Protein AF-A0A2I0TPL5-F1 (afdb_monomer_lite)

Secondary structure (DSSP, 8-state):
-HHHHHHTTS-S-EEE-HHHHHHHHHTT-EEEEEEEE-------SSEEEE-TTS-EE-GGGGGTS-SEEE---EEEEEGGGHHHHHHHHHHHHHHHSTT-TTTTT--TT--GGGT-SSSSS-TT--EEEEPPTT--HHHHH-HHHHHHHHHHT-TT-----TTTTTTTTTTS--SSS-PPPPEEEEEEEETTSTT--GGG-TT-EEEES-TT-IIIIIHHHHHHSPPPSSTT----HHHHHHHH-SEEE-TT--GGGGTT---S--STT---TTTT-SSTTSTT-HHHHHHHHHH--TTS--S-SEEEEESTTHHHHHHHHHHHHHTTTT--

InterPro domains:
  IPR001156 Transferrin-like domain [PF00405] (40-152)
  IPR001156 Transferrin-like domain [PF00405] (183-321)
  IPR001156 Transferrin-like domain [PR00422] (11-25)
  IPR001156 Transferrin-like domain [PR00422] (201-224)
  IPR001156 Transferrin-like domain [PR00422] (237-253)
  IPR001156 Transferrin-like domain [PR00422] (284-305)
  IPR001156 Transferrin-like domain [PS51408] (1-332)
  IPR001156 Transferrin-like domain [SM00094] (1-162)

pLDDT: mean 75.01, std 17.53, range [30.25, 97.5]

Sequence (332 aa):
MRRQSVRVNKADAASLDAGDVYSAVKLYGLTVVAKEIYEQEAEQQEYELLCPDGTTAELTEYSTCNLGKGPGRGIITRHNFQKITNKFLTMIQRLFGQKGKERARFELFTSAPFGGKNLLFQDATQHLQLLEEQLEIAYVLGLDYVALLKGLGHEGGDCALAAKSMEETGKRIHLKHKVLPPVYAVALAKKNAKQINIRNLRGRRSCHSHLYSPGGWLLPSRYTVGAPENDTDNCDVGSVFQSYFWKGCMPGADGNLCKVCIGDSEVEGARASSRCAASHNERYYGNMGALRCLVGNPSGRSFGDVAFLEHSNLLQNIQSEMRSLFSFENVH

Foldseek 3Di:
DQLVCQLVVVDFKAWDFLLVVVCSCPVRVKAFWWFFDFDDDDDDDWKWFFAPVFDTHHLVCLVVRFLDWWAGITMIGHLVCNVVVNVVLVVCCCQCDPVHPPVVVHHPLDCVVVPDAQPRHHNRGRGIDTADPPDDVCLNTPVQLVQLVVLLPDPDDANPDPPVPPPPVVVPDPDDGDRDDTWGKTKMATPPPDSDHLQPQFQFEEQAQAPSHCQRFRSSLVSQDDRDPDDDDRSPSLVSCQRRYNAYQHQPGDDRNQVLWDFQDPDPPPPRVRRSHQDVSTCLHGQLSSVCQQCDALVRDHNGRMGGHISRCVRVSVVVSVCVSVVVVPPD

Structure (mmCIF, N/CA/C/O backbone):
data_AF-A0A2I0TPL5-F1
#
_entry.id   AF-A0A2I0TPL5-F1
#
loop_
_atom_site.group_PDB
_atom_site.id
_atom_site.type_symbol
_atom_site.label_atom_id
_atom_site.label_alt_id
_atom_site.label_comp_id
_atom_site.label_asym_id
_atom_site.label_entity_id
_atom_site.label_seq_id
_atom_site.pdbx_PDB_ins_code
_atom_site.Cartn_x
_atom_site.Cartn_y
_atom_site.Cartn_z
_atom_site.occupancy
_atom_site.B_iso_or_equiv
_atom_site.auth_seq_id
_atom_site.auth_comp_id
_atom_site.auth_asym_id
_atom_site.auth_atom_id
_atom_site.pdbx_PDB_model_num
ATOM 1 N N . MET A 1 1 ? -2.258 5.259 -13.619 1.00 56.75 1 MET A N 1
ATOM 2 C CA . MET A 1 1 ? -1.381 5.936 -14.611 1.00 56.75 1 MET A CA 1
ATOM 3 C C . MET A 1 1 ? -0.233 5.060 -15.124 1.00 56.75 1 MET A C 1
ATOM 5 O O . MET A 1 1 ? -0.152 4.874 -16.329 1.00 56.75 1 MET A O 1
ATOM 9 N N . ARG A 1 2 ? 0.615 4.469 -14.265 1.00 50.09 2 ARG A N 1
ATOM 10 C CA . ARG A 1 2 ? 1.822 3.721 -14.693 1.00 50.09 2 ARG A CA 1
ATOM 11 C C . ARG A 1 2 ? 1.547 2.518 -15.619 1.00 50.09 2 ARG A C 1
ATOM 13 O O . ARG A 1 2 ? 2.184 2.405 -16.659 1.00 50.09 2 ARG A O 1
ATOM 20 N N . ARG A 1 3 ? 0.536 1.687 -15.318 1.00 60.84 3 ARG A N 1
ATOM 21 C CA . ARG A 1 3 ? 0.104 0.572 -16.196 1.00 60.84 3 ARG A CA 1
ATOM 22 C C . ARG A 1 3 ? -0.357 1.027 -17.590 1.00 60.84 3 ARG A C 1
ATOM 24 O O . ARG A 1 3 ? -0.026 0.395 -18.588 1.00 60.84 3 ARG A O 1
ATOM 31 N N . GLN A 1 4 ? -1.068 2.158 -17.665 1.00 66.38 4 GLN A N 1
ATOM 32 C CA . GLN A 1 4 ? -1.542 2.730 -18.929 1.00 66.38 4 GLN A CA 1
ATOM 33 C C . GLN A 1 4 ? -0.356 3.182 -19.781 1.00 66.38 4 GLN A C 1
ATOM 35 O O . GLN A 1 4 ? -0.335 2.896 -20.971 1.00 66.38 4 GLN A O 1
ATOM 40 N N . SER A 1 5 ? 0.651 3.816 -19.167 1.00 67.94 5 SER A N 1
ATOM 41 C CA . SER A 1 5 ? 1.871 4.241 -19.860 1.00 67.94 5 SER A CA 1
ATOM 42 C C . SER A 1 5 ? 2.603 3.073 -20.519 1.00 67.94 5 SER A C 1
ATOM 44 O O . SER A 1 5 ? 3.065 3.223 -21.646 1.00 67.94 5 SER A O 1
ATOM 46 N N . VAL A 1 6 ? 2.642 1.898 -19.878 1.00 70.56 6 VAL A N 1
ATOM 47 C CA . VAL A 1 6 ? 3.219 0.685 -20.486 1.00 70.56 6 VAL A CA 1
ATOM 48 C C . VAL A 1 6 ? 2.358 0.166 -21.645 1.00 70.56 6 VAL A C 1
ATOM 50 O O . VAL A 1 6 ? 2.888 -0.214 -22.690 1.00 70.56 6 VAL A O 1
ATOM 53 N N . ARG A 1 7 ? 1.025 0.200 -21.508 1.00 73.00 7 ARG A N 1
ATOM 54 C CA . ARG A 1 7 ? 0.091 -0.215 -22.573 1.00 73.00 7 ARG A CA 1
ATOM 55 C C . ARG A 1 7 ? 0.196 0.673 -23.819 1.00 73.00 7 ARG A C 1
ATOM 57 O O . ARG A 1 7 ? 0.139 0.165 -24.930 1.00 73.00 7 ARG A O 1
ATOM 64 N N . VAL A 1 8 ? 0.339 1.989 -23.639 1.00 80.94 8 VAL A N 1
ATOM 65 C CA . VAL A 1 8 ? 0.367 2.975 -24.737 1.00 80.94 8 VAL A CA 1
ATOM 66 C C . VAL A 1 8 ? 1.780 3.320 -25.223 1.00 80.94 8 VAL A C 1
ATOM 68 O O . VAL A 1 8 ? 1.978 4.377 -25.813 1.00 80.94 8 VAL A O 1
ATOM 71 N N . ASN A 1 9 ? 2.770 2.460 -24.957 1.00 75.69 9 ASN A N 1
ATOM 72 C CA . ASN A 1 9 ? 4.172 2.632 -25.372 1.00 75.69 9 ASN A CA 1
ATOM 73 C C . ASN A 1 9 ? 4.832 3.946 -24.903 1.00 75.69 9 ASN A C 1
ATOM 75 O O . ASN A 1 9 ? 5.774 4.427 -25.522 1.00 75.69 9 ASN A O 1
ATOM 79 N N . LYS A 1 10 ? 4.360 4.522 -23.793 1.00 77.50 10 LYS A N 1
ATOM 80 C CA . LYS A 1 10 ? 5.016 5.652 -23.111 1.00 77.50 10 LYS A CA 1
ATOM 81 C C . LYS A 1 10 ? 6.028 5.199 -22.051 1.00 77.50 10 LYS A C 1
ATOM 83 O O . LYS A 1 10 ? 6.734 6.030 -21.494 1.00 77.50 10 LYS A O 1
ATOM 88 N N . ALA A 1 11 ? 6.057 3.905 -21.736 1.00 77.75 11 ALA A N 1
ATOM 89 C CA . ALA A 1 11 ? 7.034 3.259 -20.867 1.00 77.75 11 ALA A CA 1
ATOM 90 C C . ALA A 1 11 ? 7.215 1.788 -21.287 1.00 77.75 11 ALA A C 1
ATOM 92 O O . ALA A 1 11 ? 6.283 1.170 -21.805 1.00 77.75 11 ALA A O 1
ATOM 93 N N . ASP A 1 12 ? 8.388 1.210 -21.027 1.00 73.81 12 ASP A N 1
ATOM 94 C CA . ASP A 1 12 ? 8.679 -0.201 -21.340 1.00 73.81 12 ASP A CA 1
ATOM 95 C C . ASP A 1 12 ? 8.502 -1.139 -20.142 1.00 73.81 12 ASP A C 1
ATOM 97 O O . ASP A 1 12 ? 8.247 -2.336 -20.305 1.00 73.81 12 ASP A O 1
ATOM 101 N N . ALA A 1 13 ? 8.590 -0.594 -18.928 1.00 78.19 13 ALA A N 1
ATOM 102 C CA . ALA A 1 13 ? 8.304 -1.293 -17.686 1.00 78.19 13 ALA A CA 1
ATOM 103 C C . ALA A 1 13 ? 7.819 -0.315 -16.611 1.00 78.19 13 ALA A C 1
ATOM 105 O O . ALA A 1 13 ? 8.084 0.887 -16.671 1.00 78.19 13 ALA A O 1
ATOM 106 N N . ALA A 1 14 ? 7.121 -0.841 -15.610 1.00 82.38 14 ALA A N 1
ATOM 107 C CA . ALA A 1 14 ? 6.766 -0.102 -14.406 1.00 82.38 14 ALA A CA 1
ATOM 108 C C . ALA A 1 14 ? 6.791 -1.034 -13.190 1.00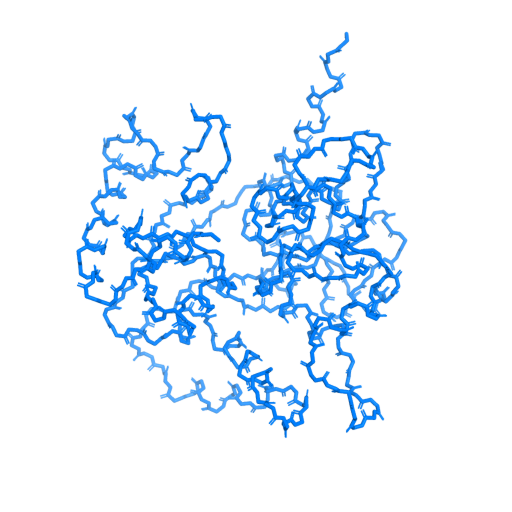 82.38 14 ALA A C 1
ATOM 110 O O . ALA A 1 14 ? 6.323 -2.171 -13.284 1.00 82.38 14 ALA A O 1
ATOM 111 N N . SER A 1 15 ? 7.301 -0.546 -12.054 1.00 71.75 15 SER A N 1
ATOM 112 C CA . SER A 1 15 ? 7.030 -1.156 -10.745 1.00 71.75 15 SER A CA 1
ATOM 113 C C . SER A 1 15 ? 5.613 -0.786 -10.327 1.00 71.75 15 SER A C 1
ATOM 115 O O . SER 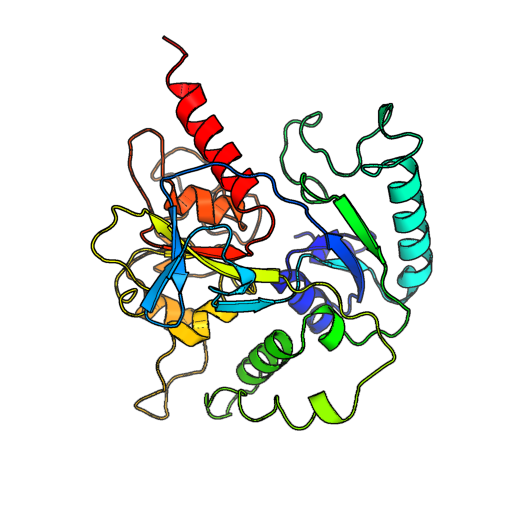A 1 15 ? 5.229 0.394 -10.362 1.00 71.75 15 SER A O 1
ATOM 117 N N . LEU A 1 16 ? 4.843 -1.802 -9.957 1.00 73.25 16 LEU A N 1
ATOM 118 C CA . LEU A 1 16 ? 3.468 -1.674 -9.508 1.00 73.25 16 LEU A CA 1
ATOM 119 C C . LEU A 1 16 ? 3.283 -2.371 -8.160 1.00 73.25 16 LEU A C 1
ATOM 121 O O . LEU A 1 16 ? 3.914 -3.390 -7.866 1.00 73.25 16 LEU A O 1
ATOM 125 N N . ASP A 1 17 ? 2.362 -1.828 -7.370 1.00 65.12 17 ASP A N 1
ATOM 126 C CA . ASP A 1 17 ? 1.824 -2.518 -6.204 1.00 65.12 17 ASP A CA 1
ATOM 127 C C . ASP A 1 17 ? 1.049 -3.768 -6.636 1.00 65.12 17 ASP A C 1
ATOM 129 O O . ASP A 1 17 ? 0.540 -3.849 -7.754 1.00 65.12 17 ASP A O 1
ATOM 133 N N . ALA A 1 18 ? 0.950 -4.763 -5.761 1.00 61.22 18 ALA A N 1
ATOM 134 C CA . ALA A 1 18 ? 0.423 -6.078 -6.116 1.00 61.22 18 ALA A CA 1
ATOM 135 C C . ALA A 1 18 ? -1.010 -6.072 -6.699 1.00 61.22 18 ALA A C 1
ATOM 137 O O . ALA A 1 18 ? -1.300 -6.837 -7.623 1.00 61.22 18 ALA A O 1
ATOM 138 N N . GLY A 1 19 ? -1.884 -5.169 -6.240 1.00 63.44 19 GLY A N 1
ATOM 139 C CA . GLY A 1 19 ? -3.225 -4.986 -6.816 1.00 63.44 19 GLY A CA 1
ATOM 140 C C . GLY A 1 19 ? -3.206 -4.437 -8.245 1.00 63.44 19 GLY A C 1
ATOM 141 O O . GLY A 1 19 ? -3.940 -4.888 -9.133 1.00 63.44 19 GLY A O 1
ATOM 142 N N . ASP A 1 20 ? -2.295 -3.500 -8.498 1.00 70.88 20 ASP A N 1
ATOM 143 C CA . ASP A 1 20 ? -2.064 -2.926 -9.818 1.00 70.88 20 ASP A CA 1
ATOM 144 C C . ASP A 1 20 ? -1.396 -3.928 -10.767 1.00 70.88 20 ASP A C 1
ATOM 146 O O . ASP A 1 20 ? -1.680 -3.900 -11.967 1.00 70.88 20 ASP A O 1
ATOM 150 N N . VAL A 1 21 ? -0.563 -4.835 -10.243 1.00 68.69 21 VAL A N 1
ATOM 151 C CA . VAL A 1 21 ? 0.025 -5.954 -10.995 1.00 68.69 21 VAL A CA 1
ATOM 152 C C . VAL A 1 21 ? -1.069 -6.890 -11.513 1.00 68.69 21 VAL A C 1
ATOM 154 O O . VAL A 1 21 ? -1.068 -7.211 -12.703 1.00 68.69 21 VAL A O 1
ATOM 157 N N . TYR A 1 22 ? -2.029 -7.291 -10.667 1.00 65.38 22 TYR A N 1
ATOM 158 C CA . TYR A 1 22 ? -3.143 -8.148 -11.095 1.00 65.38 22 TYR A CA 1
ATOM 159 C C . TYR A 1 22 ? -3.954 -7.493 -12.216 1.00 65.38 22 TYR A C 1
ATOM 161 O O . TYR A 1 22 ? -4.130 -8.084 -13.285 1.00 65.38 22 TYR A O 1
ATOM 169 N N . SER A 1 23 ? -4.381 -6.245 -12.000 1.00 68.19 23 SER A N 1
ATOM 170 C CA . SER A 1 23 ? -5.153 -5.481 -12.983 1.00 68.19 23 SER A CA 1
ATOM 171 C C . SER A 1 23 ? -4.388 -5.335 -14.297 1.00 68.19 23 SER A C 1
ATOM 173 O O . SER A 1 23 ? -4.939 -5.550 -15.372 1.00 68.19 23 SER A O 1
ATOM 175 N N . ALA A 1 24 ? -3.097 -5.015 -14.229 1.00 68.06 24 ALA A N 1
ATOM 176 C CA . ALA A 1 24 ? -2.253 -4.851 -15.402 1.00 68.06 24 ALA A CA 1
ATOM 177 C C . ALA A 1 24 ? -2.048 -6.151 -16.197 1.00 68.06 24 ALA A C 1
ATOM 179 O O . ALA A 1 24 ? -1.978 -6.116 -17.424 1.00 68.06 24 ALA A O 1
ATOM 180 N N . VAL A 1 25 ? -1.988 -7.306 -15.538 1.00 71.69 25 VAL A N 1
ATOM 181 C CA . VAL A 1 25 ? -1.866 -8.577 -16.258 1.00 71.69 25 VAL A CA 1
ATOM 182 C C . VAL A 1 25 ? -3.209 -8.998 -16.843 1.00 71.69 25 VAL A C 1
ATOM 184 O O . VAL A 1 25 ? -3.295 -9.307 -18.029 1.00 71.69 25 VAL A O 1
ATOM 187 N N . LYS A 1 26 ? -4.277 -8.975 -16.040 1.00 72.81 26 LYS A N 1
ATOM 188 C CA . LYS A 1 26 ? -5.585 -9.500 -16.449 1.00 72.81 26 LYS A CA 1
ATOM 189 C C . LYS A 1 26 ? -6.342 -8.602 -17.415 1.00 72.81 26 LYS A C 1
ATOM 191 O O . LYS A 1 26 ? -6.944 -9.111 -18.350 1.00 72.81 26 LYS A O 1
ATOM 196 N N . LEU A 1 27 ? -6.288 -7.287 -17.223 1.00 71.88 27 LEU A N 1
ATOM 197 C CA . LEU A 1 27 ? -7.069 -6.332 -18.017 1.00 71.88 27 LEU A CA 1
ATOM 198 C C . LEU A 1 27 ? -6.241 -5.662 -19.124 1.00 71.88 27 LEU A C 1
ATOM 200 O O . LEU A 1 27 ? -6.796 -5.096 -20.068 1.00 71.88 27 LEU A O 1
ATOM 204 N N . TYR A 1 28 ? -4.909 -5.695 -19.010 1.00 71.12 28 TYR A N 1
ATOM 205 C CA . TYR A 1 28 ? -4.002 -5.005 -19.934 1.00 71.12 28 TYR A CA 1
ATOM 206 C C . TYR A 1 28 ? -3.002 -5.933 -20.639 1.00 71.12 28 TYR A C 1
ATOM 208 O O . TYR A 1 28 ? -2.239 -5.445 -21.472 1.00 71.12 28 TYR A O 1
ATOM 216 N N . GLY A 1 29 ? -3.011 -7.241 -20.352 1.00 74.31 29 GLY A N 1
ATOM 217 C CA . GLY A 1 29 ? -2.163 -8.229 -21.032 1.00 74.31 29 GLY A CA 1
ATOM 218 C C . GLY A 1 29 ? -0.661 -8.041 -20.790 1.00 74.31 29 GLY A C 1
ATOM 219 O O . GLY A 1 29 ? 0.151 -8.436 -21.624 1.00 74.31 29 GLY A O 1
ATOM 220 N N . LEU A 1 30 ? -0.285 -7.389 -19.686 1.00 81.69 30 LEU A N 1
ATOM 221 C CA . LEU A 1 30 ? 1.111 -7.178 -19.299 1.00 81.69 30 LEU A CA 1
ATOM 222 C C . LEU A 1 30 ? 1.647 -8.390 -18.501 1.00 81.69 30 LEU A C 1
ATOM 224 O O . LEU A 1 30 ? 0.885 -9.215 -18.011 1.00 81.69 30 LEU A O 1
ATOM 228 N N . THR A 1 31 ? 2.963 -8.519 -18.365 1.00 81.75 31 THR A N 1
ATOM 229 C CA . THR A 1 31 ? 3.688 -9.682 -17.818 1.00 81.75 31 THR A CA 1
ATOM 230 C C . THR A 1 31 ? 4.609 -9.253 -16.684 1.00 81.75 31 THR A C 1
ATOM 232 O O . THR A 1 31 ? 5.408 -8.346 -16.874 1.00 81.75 31 THR A O 1
ATOM 235 N N . VAL A 1 32 ? 4.561 -9.916 -15.525 1.00 76.75 32 VAL A N 1
ATOM 236 C CA . VAL A 1 32 ? 5.479 -9.643 -14.401 1.00 76.75 32 VAL A CA 1
ATOM 237 C C . VAL A 1 32 ? 6.866 -10.233 -14.669 1.00 76.75 32 VAL A C 1
ATOM 239 O O . VAL A 1 32 ? 6.973 -11.382 -15.079 1.00 76.75 32 VAL A O 1
ATOM 242 N N . VAL A 1 33 ? 7.928 -9.465 -14.432 1.00 84.06 33 VAL A N 1
ATOM 243 C CA . VAL A 1 33 ? 9.328 -9.807 -14.735 1.00 84.06 33 VAL A CA 1
ATOM 244 C C . VAL A 1 33 ? 10.261 -9.787 -13.529 1.00 84.06 33 VAL A C 1
ATOM 246 O O . VAL A 1 33 ? 11.282 -10.473 -13.547 1.00 84.06 33 VAL A O 1
ATOM 249 N N . ALA A 1 34 ? 9.928 -9.051 -12.465 1.00 69.75 34 ALA A N 1
ATOM 250 C CA . ALA A 1 34 ? 10.708 -9.087 -11.227 1.00 69.75 34 ALA A CA 1
ATOM 251 C C . ALA A 1 34 ? 9.874 -8.740 -9.990 1.00 69.75 34 ALA A C 1
ATOM 253 O O . ALA A 1 34 ? 8.790 -8.180 -10.125 1.00 69.75 34 ALA A O 1
ATOM 254 N N . LYS A 1 35 ? 10.409 -9.023 -8.799 1.00 65.50 35 LYS A N 1
ATOM 255 C CA . LYS A 1 35 ? 9.843 -8.634 -7.496 1.00 65.50 35 LYS A CA 1
ATOM 256 C C . LYS A 1 35 ? 10.877 -7.885 -6.643 1.00 65.50 35 LYS A C 1
ATOM 258 O O . LYS A 1 35 ? 12.053 -8.242 -6.687 1.00 65.50 35 LYS A O 1
ATOM 263 N N . GLU A 1 36 ? 10.446 -6.884 -5.875 1.00 59.78 36 GLU A N 1
ATOM 264 C CA . GLU A 1 36 ? 11.280 -6.147 -4.899 1.00 59.78 36 GLU A CA 1
ATOM 265 C C . GLU A 1 36 ? 11.402 -6.920 -3.552 1.00 59.78 36 GLU A C 1
ATOM 267 O O . GLU A 1 36 ? 10.409 -7.487 -3.088 1.00 59.78 36 GLU A O 1
ATOM 272 N N . ILE A 1 37 ? 12.598 -6.963 -2.928 1.00 52.59 37 ILE A N 1
ATOM 273 C CA . ILE A 1 37 ? 12.908 -7.653 -1.641 1.00 52.59 37 ILE A CA 1
ATOM 274 C C . ILE A 1 37 ? 13.506 -6.674 -0.602 1.00 52.59 37 ILE A C 1
ATOM 276 O O . ILE A 1 37 ? 14.279 -5.808 -1.001 1.00 52.59 37 ILE A O 1
ATOM 280 N N . TYR A 1 38 ? 13.217 -6.828 0.706 1.00 53.06 38 TYR A N 1
ATOM 281 C CA . TYR A 1 38 ? 13.546 -5.867 1.790 1.00 53.06 38 TYR A CA 1
ATOM 282 C C . TYR A 1 38 ? 14.158 -6.530 3.062 1.00 53.06 38 TYR A C 1
ATOM 284 O O . TYR A 1 38 ? 13.784 -7.659 3.370 1.00 53.06 38 TYR A O 1
ATOM 292 N N . GLU A 1 39 ? 15.031 -5.835 3.823 1.00 42.31 39 GLU A N 1
ATOM 293 C CA . GLU A 1 39 ? 15.596 -6.232 5.149 1.00 42.31 39 GLU A CA 1
ATOM 294 C C . GLU A 1 39 ? 15.285 -5.160 6.227 1.00 42.31 39 GLU A C 1
ATOM 296 O O . GLU A 1 39 ? 15.167 -3.980 5.890 1.00 42.31 39 GLU A O 1
ATOM 301 N N . GLN A 1 40 ? 15.112 -5.548 7.504 1.00 48.28 40 GLN A N 1
ATOM 302 C CA . GLN A 1 40 ? 14.610 -4.680 8.592 1.00 48.28 40 GLN A CA 1
ATOM 303 C C . GLN A 1 40 ? 15.583 -4.558 9.789 1.00 48.28 40 GLN A C 1
ATOM 305 O O . GLN A 1 40 ? 16.145 -5.559 10.221 1.00 48.28 40 GLN A O 1
ATOM 310 N N . GLU A 1 41 ? 15.690 -3.354 10.372 1.00 36.88 41 GLU A N 1
ATOM 311 C CA . GLU A 1 41 ? 16.325 -3.061 11.675 1.00 36.88 41 GLU A CA 1
ATOM 312 C C . GLU A 1 41 ? 15.293 -2.449 12.644 1.00 36.88 41 GLU A C 1
ATOM 314 O O . GLU A 1 41 ? 14.310 -1.838 12.211 1.00 36.88 41 GLU A O 1
ATOM 319 N N . ALA A 1 42 ? 15.488 -2.662 13.951 1.00 34.69 42 ALA A N 1
ATOM 320 C CA . ALA A 1 42 ? 14.464 -2.500 14.982 1.00 34.69 42 ALA A CA 1
ATOM 321 C C . ALA A 1 42 ? 14.577 -1.196 15.788 1.00 34.69 42 ALA A C 1
ATOM 323 O O . ALA A 1 42 ? 15.583 -0.973 16.452 1.00 34.69 42 ALA A O 1
ATOM 324 N N . GLU A 1 43 ? 13.485 -0.420 15.820 1.00 41.22 43 GLU A N 1
ATOM 325 C CA . GLU A 1 43 ? 13.038 0.336 17.001 1.00 41.22 43 GLU A CA 1
ATOM 326 C C . GLU A 1 43 ? 11.586 0.848 16.824 1.00 41.22 43 GLU A C 1
ATOM 328 O O . GLU A 1 43 ? 11.285 1.436 15.786 1.00 41.22 43 GLU A O 1
ATOM 333 N N . GLN A 1 44 ? 10.696 0.627 17.815 1.00 47.84 44 GLN A N 1
ATOM 334 C CA . GLN A 1 44 ? 9.823 1.634 18.486 1.00 47.84 44 GLN A CA 1
ATOM 335 C C . GLN A 1 44 ? 8.558 1.073 19.186 1.00 47.84 44 GLN A C 1
ATOM 337 O O . GLN A 1 44 ? 7.961 0.083 18.775 1.00 47.84 44 GLN A O 1
ATOM 342 N N . GLN A 1 45 ? 8.144 1.774 20.257 1.00 57.34 45 GLN A N 1
ATOM 343 C CA . GLN A 1 45 ? 7.234 1.349 21.338 1.00 57.34 45 GLN A CA 1
ATOM 344 C C . GLN A 1 45 ? 5.782 1.908 21.306 1.00 57.34 45 GLN A C 1
ATOM 346 O O . GLN A 1 45 ? 5.125 1.865 22.341 1.00 57.34 45 GLN A O 1
ATOM 351 N N . GLU A 1 46 ? 5.215 2.383 20.187 1.00 75.75 46 GLU A N 1
ATOM 352 C CA . GLU A 1 46 ? 3.847 2.983 20.201 1.00 75.75 46 GLU A CA 1
ATOM 353 C C . GLU A 1 46 ? 2.758 2.199 19.432 1.00 75.75 46 GLU A C 1
ATOM 355 O O . GLU A 1 46 ? 1.564 2.363 19.701 1.00 75.75 46 GLU A O 1
ATOM 360 N N . TYR A 1 47 ? 3.139 1.309 18.512 1.00 85.88 47 TYR A N 1
ATOM 361 C CA . TYR A 1 47 ? 2.206 0.565 17.653 1.00 85.88 47 TYR A CA 1
ATOM 362 C C . TYR A 1 47 ? 2.279 -0.942 17.901 1.00 85.88 47 TYR A C 1
ATOM 364 O O . TYR A 1 47 ? 3.296 -1.462 18.364 1.00 85.88 47 TYR A O 1
ATOM 372 N N . GLU A 1 48 ? 1.198 -1.640 17.574 1.00 91.12 48 GLU A N 1
ATOM 373 C CA . GLU A 1 48 ? 1.076 -3.093 17.683 1.00 91.12 48 GLU A CA 1
ATOM 374 C C . GLU A 1 48 ? 0.300 -3.677 16.499 1.00 91.12 48 GLU A C 1
ATOM 376 O O . GLU A 1 48 ? -0.474 -2.982 15.829 1.00 91.12 48 GLU A O 1
ATOM 381 N N . LEU A 1 49 ? 0.533 -4.962 16.236 1.00 93.50 49 LEU A N 1
ATOM 382 C CA . LEU A 1 49 ? -0.213 -5.742 15.259 1.00 93.50 49 LEU A CA 1
ATOM 383 C C . LEU A 1 49 ? -1.519 -6.234 15.882 1.00 93.50 49 LEU A C 1
ATOM 385 O O . LEU A 1 49 ? -1.519 -6.688 17.022 1.00 93.50 49 LEU A O 1
ATOM 389 N N . LEU A 1 50 ? -2.615 -6.199 15.124 1.00 94.62 50 LEU A N 1
ATOM 390 C CA . LEU A 1 50 ? -3.875 -6.841 15.497 1.00 94.62 50 LEU A CA 1
ATOM 391 C C . LEU A 1 50 ? -3.928 -8.245 14.890 1.00 94.62 50 LEU A C 1
ATOM 393 O O . LEU A 1 50 ? -3.963 -8.395 13.664 1.00 94.62 50 LEU A O 1
ATOM 397 N N . CYS A 1 51 ? -3.956 -9.267 15.740 1.00 94.44 51 CYS A N 1
ATOM 398 C CA . CYS A 1 51 ? -3.864 -10.658 15.316 1.00 94.44 51 CYS A CA 1
ATOM 399 C C . CYS A 1 51 ? -5.244 -11.266 15.016 1.00 94.44 51 CYS A C 1
ATOM 401 O O . CYS A 1 51 ? -6.237 -10.889 15.646 1.00 94.44 51 CYS A O 1
ATOM 403 N N . PRO A 1 52 ? -5.335 -12.239 14.085 1.00 91.56 52 PRO A N 1
ATOM 404 C CA . PRO A 1 52 ? -6.585 -12.929 13.732 1.00 91.56 52 PRO A CA 1
ATOM 405 C C . PRO A 1 52 ? -7.365 -13.538 14.909 1.00 91.56 52 PRO A C 1
ATOM 407 O O . PRO A 1 52 ? -8.594 -13.628 14.877 1.00 91.56 52 PRO A O 1
ATOM 410 N N . ASP A 1 53 ? -6.661 -13.969 15.952 1.00 91.25 53 ASP A N 1
ATOM 411 C CA . ASP A 1 53 ? -7.234 -14.566 17.160 1.00 91.25 53 ASP A CA 1
ATOM 412 C C . ASP A 1 53 ? -7.819 -13.529 18.140 1.00 91.25 53 ASP A C 1
ATOM 414 O O . ASP A 1 53 ? -8.426 -13.903 19.145 1.00 91.25 53 ASP A O 1
ATOM 418 N N . GLY A 1 54 ? -7.718 -12.237 17.817 1.00 90.69 54 GLY A N 1
ATOM 419 C CA . GLY A 1 54 ? -8.178 -11.131 18.650 1.00 90.69 54 GLY A CA 1
ATOM 420 C C . GLY A 1 54 ? -7.134 -10.616 19.641 1.00 90.69 54 GLY A C 1
ATOM 421 O O . GLY A 1 54 ? -7.440 -9.666 20.360 1.00 90.69 54 GLY A O 1
ATOM 422 N N . THR A 1 55 ? -5.934 -11.199 19.676 1.00 92.81 55 THR A N 1
ATOM 423 C CA . THR A 1 55 ? -4.806 -10.689 20.465 1.00 92.81 55 THR A CA 1
ATOM 424 C C . THR A 1 55 ? -4.065 -9.573 19.723 1.00 92.81 55 THR A C 1
ATOM 426 O O . THR A 1 55 ? -4.405 -9.225 18.584 1.00 92.81 55 THR A O 1
ATOM 429 N N . THR A 1 56 ? -3.060 -8.993 20.379 1.00 92.62 56 THR A N 1
ATOM 430 C CA . THR A 1 56 ? -2.105 -8.079 19.752 1.00 92.62 56 THR A CA 1
ATOM 431 C C . THR A 1 56 ? -0.685 -8.622 19.878 1.00 92.62 56 THR A C 1
ATOM 433 O O . THR A 1 56 ? -0.392 -9.417 20.772 1.00 92.62 56 THR A O 1
ATOM 436 N N . ALA A 1 57 ? 0.194 -8.225 18.959 1.00 92.06 57 ALA A N 1
ATOM 437 C CA . ALA A 1 57 ? 1.590 -8.654 18.944 1.00 92.06 57 ALA A CA 1
ATOM 438 C C . ALA A 1 57 ? 2.540 -7.506 18.586 1.00 92.06 57 ALA A C 1
ATOM 440 O O . ALA A 1 57 ? 2.139 -6.474 18.038 1.00 92.06 57 ALA A O 1
ATOM 441 N N . GLU A 1 58 ? 3.824 -7.694 18.881 1.00 89.06 58 GLU A N 1
ATOM 442 C CA . GLU A 1 58 ? 4.865 -6.763 18.457 1.00 89.06 58 GLU A CA 1
ATOM 443 C C . GLU A 1 58 ? 5.010 -6.733 16.934 1.00 89.06 58 GLU A C 1
ATOM 445 O O . GLU A 1 58 ? 4.701 -7.694 16.232 1.00 89.06 58 GLU A O 1
ATOM 450 N N . LEU A 1 59 ? 5.520 -5.621 16.404 1.00 86.00 59 LEU A N 1
ATOM 451 C CA . LEU A 1 59 ? 5.652 -5.428 14.959 1.00 86.00 59 LEU A CA 1
ATOM 452 C C . LEU A 1 59 ? 6.586 -6.444 14.295 1.00 86.00 59 LEU A C 1
ATOM 454 O O . LEU A 1 59 ? 6.419 -6.716 13.112 1.00 86.00 59 LEU A O 1
ATOM 458 N N . THR A 1 60 ? 7.547 -6.995 15.036 1.00 85.12 60 THR A N 1
ATOM 459 C CA . THR A 1 60 ? 8.485 -8.046 14.605 1.00 85.12 60 THR A CA 1
ATOM 460 C C . THR A 1 60 ? 7.807 -9.403 14.409 1.00 85.12 60 THR A C 1
ATOM 462 O O . THR A 1 60 ? 8.269 -10.208 13.603 1.00 85.12 60 THR A O 1
ATOM 465 N N . GLU A 1 61 ? 6.665 -9.632 15.060 1.00 90.12 61 GLU A N 1
ATOM 466 C CA . GLU A 1 61 ? 5.901 -10.884 15.017 1.00 90.12 61 GLU A CA 1
ATOM 467 C C . GLU A 1 61 ? 4.966 -10.973 13.798 1.00 90.12 61 GLU A C 1
ATOM 469 O O . GLU A 1 61 ? 4.077 -11.817 13.736 1.00 90.12 61 GLU A O 1
ATOM 474 N N . TYR A 1 62 ? 5.158 -10.143 12.767 1.00 89.06 62 TYR A N 1
ATOM 475 C CA . TYR A 1 62 ? 4.307 -10.133 11.567 1.00 89.06 62 TYR A CA 1
ATOM 476 C C . TYR A 1 62 ? 4.198 -11.504 10.881 1.00 89.06 62 TYR A C 1
ATOM 478 O O . TYR A 1 62 ? 3.216 -11.792 10.200 1.00 89.06 62 TYR A O 1
ATOM 486 N N . SER A 1 63 ? 5.207 -12.366 11.019 1.00 87.06 63 SER A N 1
ATOM 487 C CA . SER A 1 63 ? 5.209 -13.681 10.372 1.00 87.06 63 SER A CA 1
ATOM 488 C C . SER A 1 63 ? 4.203 -14.656 11.001 1.00 87.06 63 SER A C 1
ATOM 490 O O . SER A 1 63 ? 3.659 -15.508 10.293 1.00 87.06 63 SER A O 1
ATOM 492 N N . THR A 1 64 ? 3.904 -14.486 12.292 1.00 91.06 64 THR A N 1
ATOM 493 C CA . THR A 1 64 ? 2.956 -15.285 13.085 1.00 91.06 64 THR A CA 1
ATOM 494 C C . THR A 1 64 ? 1.621 -14.553 13.270 1.00 91.06 64 THR A C 1
ATOM 496 O O . THR A 1 64 ? 0.566 -15.180 13.208 1.00 91.06 64 THR A O 1
ATOM 499 N N . CYS A 1 65 ? 1.645 -13.222 13.385 1.00 93.25 65 CYS A N 1
ATOM 500 C CA . CYS A 1 65 ? 0.483 -12.344 13.501 1.00 93.25 65 CYS A CA 1
ATOM 501 C C . CYS A 1 65 ? 0.257 -11.540 12.204 1.00 93.25 65 CYS A C 1
ATOM 503 O O . CYS A 1 65 ? 0.759 -10.431 12.023 1.00 93.25 65 CYS A O 1
ATOM 505 N N . ASN A 1 66 ? -0.513 -12.107 11.269 1.00 92.62 66 ASN A N 1
ATOM 506 C CA . ASN A 1 66 ? -0.872 -11.470 9.995 1.00 92.62 66 ASN A CA 1
ATOM 507 C C . ASN A 1 66 ? -2.260 -11.888 9.503 1.00 92.62 66 ASN A C 1
ATOM 509 O O . ASN A 1 66 ? -2.809 -12.906 9.909 1.00 92.62 66 ASN A O 1
ATOM 513 N N . LEU A 1 67 ? -2.800 -11.107 8.571 1.00 89.81 67 LEU A N 1
ATOM 514 C CA . LEU A 1 67 ? -4.100 -11.316 7.925 1.00 89.81 67 LEU A CA 1
ATOM 515 C C . LEU A 1 67 ? -4.010 -12.195 6.666 1.00 89.81 67 LEU A C 1
ATOM 517 O O . LEU A 1 67 ? -4.991 -12.372 5.943 1.00 89.81 67 LEU A O 1
ATOM 521 N N . GLY A 1 68 ? -2.824 -12.724 6.369 1.00 84.62 68 GLY A N 1
ATOM 522 C CA . GLY A 1 68 ? -2.569 -13.573 5.217 1.00 84.62 68 GLY A CA 1
ATOM 523 C C . GLY A 1 68 ? -1.341 -13.160 4.419 1.00 84.62 68 GLY A C 1
ATOM 524 O O . GLY A 1 68 ? -0.715 -12.119 4.638 1.00 84.62 68 GLY A O 1
ATOM 525 N N . LYS A 1 69 ? -1.007 -14.019 3.457 1.00 80.81 69 LYS A N 1
ATOM 526 C CA . LYS A 1 69 ? 0.150 -13.880 2.577 1.00 80.81 69 LYS A CA 1
ATOM 527 C C . LYS A 1 69 ? -0.313 -13.379 1.216 1.00 80.81 69 LYS A C 1
ATOM 529 O O . LYS A 1 69 ? -1.149 -13.996 0.562 1.00 80.81 69 LYS A O 1
ATOM 534 N N . GLY A 1 70 ? 0.242 -12.254 0.799 1.00 69.62 70 GLY A N 1
ATOM 535 C CA . GLY A 1 70 ? 0.062 -11.682 -0.522 1.00 69.62 70 GLY A CA 1
ATOM 536 C C . GLY A 1 70 ? 1.375 -11.641 -1.297 1.00 69.62 70 GLY A C 1
ATOM 537 O O . GLY A 1 70 ? 2.461 -11.895 -0.758 1.00 69.62 70 GLY A O 1
ATOM 538 N N . PRO A 1 71 ? 1.305 -11.294 -2.582 1.00 68.69 71 PRO A N 1
ATOM 539 C CA . PRO A 1 71 ? 2.496 -10.968 -3.329 1.00 68.69 71 PRO A CA 1
ATOM 540 C C . PRO A 1 71 ? 2.970 -9.572 -2.956 1.00 68.69 71 PRO A C 1
ATOM 542 O O . PRO A 1 71 ? 2.179 -8.685 -2.666 1.00 68.69 71 PRO A O 1
ATOM 545 N N . GLY A 1 72 ? 4.284 -9.383 -2.978 1.00 68.25 72 GLY A N 1
ATOM 546 C CA . GLY A 1 72 ? 4.862 -8.044 -2.904 1.00 68.25 72 GLY A CA 1
ATOM 547 C C . GLY A 1 72 ? 4.816 -7.352 -4.263 1.00 68.25 72 GLY A C 1
ATOM 548 O O . GLY A 1 72 ? 4.262 -7.882 -5.229 1.00 68.25 72 GLY A O 1
ATOM 549 N N . ARG A 1 73 ? 5.465 -6.191 -4.349 1.00 74.75 73 ARG A N 1
ATOM 550 C CA . ARG A 1 73 ? 5.549 -5.390 -5.577 1.00 74.75 73 ARG A CA 1
ATOM 551 C C . ARG A 1 73 ? 6.210 -6.147 -6.716 1.00 74.75 73 ARG A C 1
ATOM 553 O O . ARG A 1 73 ? 7.259 -6.763 -6.531 1.00 74.75 73 ARG A O 1
ATOM 560 N N . GLY A 1 74 ? 5.600 -6.057 -7.893 1.00 80.06 74 GLY A N 1
ATOM 561 C CA . GLY A 1 74 ? 6.070 -6.694 -9.116 1.00 80.06 74 GLY A CA 1
ATOM 562 C C . GLY A 1 74 ? 6.406 -5.664 -10.192 1.00 80.06 74 GLY A C 1
ATOM 563 O O . GLY A 1 74 ? 5.686 -4.685 -10.383 1.00 80.06 74 GLY A O 1
ATOM 564 N N . ILE A 1 75 ? 7.484 -5.894 -10.933 1.00 85.88 75 ILE A N 1
ATOM 565 C CA . ILE A 1 75 ? 7.797 -5.176 -12.169 1.00 85.88 75 ILE A CA 1
ATOM 566 C C . ILE A 1 75 ? 7.067 -5.865 -13.304 1.00 85.88 75 ILE A C 1
ATOM 568 O O . ILE A 1 75 ? 7.163 -7.081 -13.404 1.00 85.88 75 ILE A O 1
ATOM 572 N N . ILE A 1 76 ? 6.402 -5.118 -14.183 1.00 84.00 76 ILE A N 1
ATOM 573 C CA . ILE A 1 76 ? 5.717 -5.679 -15.354 1.00 84.00 76 ILE A CA 1
ATOM 574 C C . ILE A 1 76 ? 6.228 -5.108 -16.690 1.00 84.00 76 ILE A C 1
ATOM 576 O O . ILE A 1 76 ? 6.687 -3.969 -16.737 1.00 84.00 76 ILE A O 1
ATOM 580 N N . THR A 1 77 ? 6.114 -5.867 -17.783 1.00 86.62 77 THR A N 1
ATOM 581 C CA . THR A 1 77 ? 6.415 -5.478 -19.176 1.00 86.62 77 THR A CA 1
ATOM 582 C C . THR A 1 77 ? 5.526 -6.241 -20.173 1.00 86.62 77 THR A C 1
ATOM 584 O O . THR A 1 77 ? 4.759 -7.103 -19.772 1.00 86.62 77 THR A O 1
ATOM 587 N N . ARG A 1 78 ? 5.580 -5.954 -21.477 1.00 85.00 78 ARG A N 1
ATOM 588 C CA . ARG A 1 78 ? 4.848 -6.728 -22.504 1.00 85.00 78 ARG A CA 1
ATOM 589 C C . ARG A 1 78 ? 5.543 -8.074 -22.763 1.00 85.00 78 ARG A C 1
ATOM 591 O O . ARG A 1 78 ? 6.769 -8.131 -22.746 1.00 85.00 78 ARG A O 1
ATOM 598 N N . HIS A 1 79 ? 4.797 -9.135 -23.086 1.00 83.94 79 HIS A N 1
ATOM 599 C CA . HIS A 1 79 ? 5.351 -10.489 -23.283 1.00 83.94 79 HIS A CA 1
ATOM 600 C C . HIS A 1 79 ? 6.561 -10.532 -24.240 1.00 83.94 79 HIS A C 1
ATOM 602 O O . HIS A 1 79 ? 7.593 -11.122 -23.929 1.00 83.94 79 HIS A O 1
ATOM 608 N N . ASN A 1 80 ? 6.492 -9.835 -25.379 1.00 85.44 80 ASN A N 1
ATOM 609 C CA . ASN A 1 80 ? 7.583 -9.779 -26.359 1.00 85.44 80 ASN A CA 1
ATOM 610 C C . ASN A 1 80 ? 8.845 -9.039 -25.867 1.00 85.44 80 ASN A C 1
ATOM 612 O O . ASN A 1 80 ? 9.907 -9.197 -26.465 1.00 85.44 80 ASN A O 1
ATOM 616 N N . PHE A 1 81 ? 8.754 -8.269 -24.779 1.00 89.25 81 PHE A N 1
ATOM 617 C CA . PHE A 1 81 ? 9.878 -7.565 -24.159 1.00 89.25 81 PHE A CA 1
ATOM 618 C C . PHE A 1 81 ? 10.480 -8.313 -22.960 1.00 89.25 81 PHE A C 1
ATOM 620 O O . PHE A 1 81 ? 11.537 -7.916 -22.478 1.00 89.25 81 PHE A O 1
ATOM 627 N N . GLN A 1 82 ? 9.894 -9.428 -22.507 1.00 87.56 82 GLN A N 1
ATOM 628 C CA . GLN A 1 82 ? 10.345 -10.145 -21.305 1.00 87.56 82 GLN A CA 1
ATOM 629 C C . GLN A 1 82 ? 11.862 -10.402 -21.288 1.00 87.56 82 GLN A C 1
ATOM 631 O O . GLN A 1 82 ? 12.542 -10.070 -20.316 1.00 87.56 82 GLN A O 1
ATOM 636 N N . LYS A 1 83 ? 12.420 -10.927 -22.388 1.00 89.00 83 LYS A N 1
ATOM 637 C CA . LYS A 1 83 ? 13.856 -11.242 -22.490 1.00 89.00 83 LYS A CA 1
ATOM 638 C C . LYS A 1 83 ? 14.745 -10.005 -22.384 1.00 89.00 83 LYS A C 1
ATOM 640 O O . LYS A 1 83 ? 15.771 -10.044 -21.705 1.00 89.00 83 LYS A O 1
ATOM 645 N N . ILE A 1 84 ? 14.380 -8.919 -23.066 1.00 93.00 84 ILE A N 1
ATOM 646 C CA . ILE A 1 84 ? 15.188 -7.695 -23.065 1.00 93.00 84 ILE A CA 1
ATOM 647 C C . ILE A 1 84 ? 15.066 -6.961 -21.727 1.00 93.00 84 ILE A C 1
ATOM 649 O O . ILE A 1 84 ? 16.080 -6.520 -21.191 1.00 93.00 84 ILE A O 1
ATOM 653 N N . THR A 1 85 ? 13.875 -6.939 -21.124 1.00 92.00 85 THR A N 1
ATOM 654 C CA . THR A 1 85 ? 13.651 -6.359 -19.798 1.00 92.00 85 THR A CA 1
ATOM 655 C C . THR A 1 85 ? 14.399 -7.133 -18.718 1.00 92.00 85 THR A C 1
ATOM 657 O O . THR A 1 85 ? 15.085 -6.512 -17.914 1.00 92.00 85 THR A O 1
ATOM 660 N N . ASN A 1 86 ? 14.377 -8.470 -18.731 1.00 90.75 86 ASN A N 1
ATOM 661 C CA . ASN A 1 86 ? 15.150 -9.276 -17.779 1.00 90.75 86 ASN A CA 1
ATOM 662 C C . ASN A 1 86 ? 16.656 -8.985 -17.878 1.00 90.75 86 ASN A C 1
ATOM 664 O O . ASN A 1 86 ? 17.317 -8.785 -16.856 1.00 90.75 86 ASN A O 1
ATOM 668 N N . LYS A 1 87 ? 17.204 -8.889 -19.098 1.00 93.69 87 LYS A N 1
ATOM 669 C CA . LYS A 1 87 ? 18.612 -8.511 -19.315 1.00 93.69 87 LYS A CA 1
ATOM 670 C C . LYS A 1 87 ? 18.914 -7.104 -18.800 1.00 93.69 87 LYS A C 1
ATOM 672 O O . LYS A 1 87 ? 19.920 -6.912 -18.119 1.00 93.69 87 LYS A O 1
ATOM 677 N N . PHE A 1 88 ? 18.042 -6.141 -19.089 1.00 95.50 88 PHE A N 1
ATOM 678 C CA . PHE A 1 88 ? 18.189 -4.761 -18.636 1.00 95.50 88 PHE A CA 1
ATOM 679 C C . PHE A 1 88 ? 18.155 -4.657 -17.107 1.00 95.50 88 PHE A C 1
ATOM 681 O O . PHE A 1 88 ? 19.085 -4.114 -16.517 1.00 95.50 88 PHE A O 1
ATOM 688 N N . LEU A 1 89 ? 17.152 -5.254 -16.456 1.00 95.31 89 LEU A N 1
ATOM 689 C CA . LEU A 1 89 ? 17.020 -5.274 -14.996 1.00 95.31 89 LEU A CA 1
ATOM 690 C C . LEU A 1 89 ? 18.224 -5.951 -14.323 1.00 95.31 89 LEU A C 1
ATOM 692 O O . LEU A 1 89 ? 18.734 -5.447 -13.325 1.00 95.31 89 LEU A O 1
ATOM 696 N N . THR A 1 90 ? 18.733 -7.045 -14.905 1.00 94.69 90 THR A N 1
ATOM 697 C CA . THR A 1 90 ? 19.978 -7.692 -14.447 1.00 94.69 90 THR A CA 1
ATOM 698 C C . THR A 1 90 ? 21.150 -6.715 -14.485 1.00 94.69 90 THR A C 1
ATOM 700 O O . THR A 1 90 ? 21.918 -6.612 -13.527 1.00 94.69 90 THR A O 1
ATOM 703 N N . MET A 1 91 ? 21.301 -6.008 -15.606 1.00 96.25 91 MET A N 1
ATOM 704 C CA . MET A 1 91 ? 22.408 -5.090 -15.840 1.00 96.25 91 MET A CA 1
ATOM 705 C C . MET A 1 91 ? 22.361 -3.903 -14.878 1.00 96.25 91 MET A C 1
ATOM 707 O O . MET A 1 91 ? 23.342 -3.668 -14.173 1.00 96.25 91 MET A O 1
ATOM 711 N N . ILE A 1 92 ? 21.231 -3.193 -14.797 1.00 96.19 92 ILE A N 1
ATOM 712 C CA . ILE A 1 92 ? 21.110 -2.007 -13.937 1.00 96.19 92 ILE A CA 1
ATOM 713 C C . ILE A 1 92 ? 21.260 -2.367 -12.464 1.00 96.19 92 ILE A C 1
ATOM 715 O O . ILE A 1 92 ? 21.882 -1.618 -11.729 1.00 96.19 92 ILE A O 1
ATOM 719 N N . GLN A 1 93 ? 20.774 -3.529 -12.025 1.00 95.50 93 GLN A N 1
ATOM 720 C CA . GLN A 1 93 ? 20.964 -3.971 -10.650 1.00 95.50 93 GLN A CA 1
ATOM 721 C C . GLN A 1 93 ? 22.435 -4.280 -10.354 1.00 95.50 93 GLN A C 1
ATOM 723 O O . GLN A 1 93 ? 22.953 -3.897 -9.307 1.00 95.50 93 GLN A O 1
ATOM 728 N N . ARG A 1 94 ? 23.131 -4.959 -11.273 1.00 96.06 94 ARG A N 1
ATOM 729 C CA . ARG A 1 94 ? 24.556 -5.284 -11.114 1.00 96.06 94 ARG A CA 1
ATOM 730 C C . ARG A 1 94 ? 25.442 -4.035 -11.108 1.00 96.06 94 ARG A C 1
ATOM 732 O O . ARG A 1 94 ? 26.502 -4.042 -10.484 1.00 96.06 94 ARG A O 1
ATOM 739 N N . LEU A 1 95 ? 25.035 -2.992 -11.826 1.00 97.50 95 LEU A N 1
ATOM 740 C CA . LEU A 1 95 ? 25.750 -1.720 -11.878 1.00 97.50 95 LEU A CA 1
ATOM 741 C C . LEU A 1 95 ? 25.373 -0.806 -10.710 1.00 97.50 95 LEU A C 1
ATOM 743 O O . LEU A 1 95 ? 26.259 -0.345 -10.008 1.00 97.50 95 LEU A O 1
ATOM 747 N N . PHE A 1 96 ? 24.087 -0.598 -10.459 1.00 97.00 96 PHE A N 1
ATOM 748 C CA . PHE A 1 96 ? 23.570 0.503 -9.640 1.00 97.00 96 PHE A CA 1
ATOM 749 C C . PHE A 1 96 ? 22.753 0.056 -8.417 1.00 97.00 96 PHE A C 1
ATOM 751 O O . PHE A 1 96 ? 22.290 0.896 -7.651 1.00 97.00 96 PHE A O 1
ATOM 758 N N . GLY A 1 97 ? 22.531 -1.248 -8.221 1.00 93.62 97 GLY A N 1
ATOM 759 C CA . GLY A 1 97 ? 21.830 -1.769 -7.040 1.00 93.62 97 GLY A CA 1
ATOM 760 C C . GLY A 1 97 ? 22.633 -1.595 -5.742 1.00 93.62 97 GLY A C 1
ATOM 761 O O . GLY A 1 97 ? 23.763 -1.111 -5.761 1.00 93.62 97 GLY A O 1
ATOM 762 N N . GLN A 1 98 ? 22.095 -2.065 -4.608 1.00 90.19 98 GLN A N 1
ATOM 763 C CA . GLN A 1 98 ? 22.744 -1.927 -3.286 1.00 90.19 98 GLN A CA 1
ATOM 764 C C . GLN A 1 98 ? 24.195 -2.436 -3.254 1.00 90.19 98 GLN A C 1
ATOM 766 O O . GLN A 1 98 ? 25.051 -1.851 -2.591 1.00 90.19 98 GLN A O 1
ATOM 771 N N . LYS A 1 99 ? 24.472 -3.520 -3.991 1.00 91.06 99 LYS A N 1
ATOM 772 C CA . LYS A 1 99 ? 25.798 -4.151 -4.137 1.00 91.06 99 LYS A CA 1
ATOM 773 C C . LYS A 1 99 ? 26.417 -3.896 -5.522 1.00 91.06 99 LYS A C 1
ATOM 775 O O . LYS A 1 99 ? 27.224 -4.690 -6.002 1.00 91.06 99 LYS A O 1
ATOM 780 N N . GLY A 1 100 ? 25.962 -2.848 -6.207 1.00 93.31 100 GLY A N 1
ATOM 781 C CA . GLY A 1 100 ? 26.337 -2.525 -7.577 1.00 93.31 100 GLY A CA 1
ATOM 782 C C . GLY A 1 100 ? 27.739 -1.926 -7.693 1.00 93.31 100 GLY A C 1
ATOM 783 O O . GLY A 1 100 ? 28.189 -1.195 -6.815 1.00 93.31 100 GLY A O 1
ATOM 784 N N . LYS A 1 101 ? 28.429 -2.219 -8.803 1.00 94.62 101 LYS A N 1
ATOM 785 C CA . LYS A 1 101 ? 29.805 -1.743 -9.062 1.00 94.62 101 LYS A CA 1
ATOM 786 C C . LYS A 1 101 ? 29.926 -0.224 -9.217 1.00 94.62 101 LYS A C 1
ATOM 788 O O . LYS A 1 101 ? 30.953 0.350 -8.888 1.00 94.62 101 LYS A O 1
ATOM 793 N N . GLU A 1 102 ? 28.880 0.406 -9.731 1.00 96.12 102 GLU A N 1
ATOM 794 C CA . GLU A 1 102 ? 28.794 1.825 -10.076 1.00 96.12 102 GLU A CA 1
ATOM 795 C C . GLU A 1 102 ? 27.798 2.559 -9.158 1.00 96.12 102 GLU A C 1
ATOM 797 O O . GLU A 1 102 ? 27.315 3.636 -9.506 1.00 96.12 102 GLU A O 1
ATOM 802 N N . ARG A 1 103 ? 27.478 1.996 -7.980 1.00 92.81 103 ARG A N 1
ATOM 803 C CA . ARG A 1 103 ? 26.505 2.562 -7.027 1.00 92.81 103 ARG A CA 1
ATOM 804 C C . ARG A 1 103 ? 26.811 4.019 -6.664 1.00 92.81 103 ARG A C 1
ATOM 806 O O . ARG A 1 103 ? 25.900 4.829 -6.575 1.00 92.81 103 ARG A O 1
ATOM 813 N N . ALA A 1 104 ? 28.090 4.370 -6.524 1.00 92.31 104 ALA A N 1
ATOM 814 C CA . ALA A 1 104 ? 28.516 5.738 -6.214 1.00 92.31 104 ALA A CA 1
ATOM 815 C C . ALA A 1 104 ? 28.120 6.770 -7.289 1.00 92.31 104 ALA A C 1
ATOM 817 O O . ALA A 1 104 ? 28.064 7.961 -7.003 1.00 92.31 104 ALA A O 1
ATOM 818 N N . ARG A 1 105 ? 27.860 6.332 -8.527 1.00 93.62 105 ARG A N 1
ATOM 819 C CA . ARG A 1 105 ? 27.422 7.209 -9.624 1.00 93.62 105 ARG A CA 1
ATOM 820 C C . ARG A 1 105 ? 25.909 7.327 -9.699 1.00 93.62 105 ARG A C 1
ATOM 822 O O . ARG A 1 105 ? 25.403 8.362 -10.119 1.00 93.62 105 ARG A O 1
ATOM 829 N N . PHE A 1 106 ? 25.204 6.252 -9.360 1.00 93.81 106 PHE A N 1
ATOM 830 C CA . PHE A 1 106 ? 23.752 6.210 -9.349 1.00 93.81 106 PHE A CA 1
ATOM 831 C C . PHE A 1 106 ? 23.271 5.094 -8.420 1.00 93.81 106 PHE A C 1
ATOM 833 O O . PHE A 1 106 ? 23.643 3.931 -8.592 1.00 93.81 106 PHE A O 1
ATOM 840 N N . GLU A 1 107 ? 22.418 5.449 -7.462 1.00 93.50 107 GLU A N 1
ATOM 841 C CA . GLU A 1 107 ? 21.806 4.509 -6.525 1.00 93.50 107 GLU A CA 1
ATOM 842 C C . GLU A 1 107 ? 20.401 4.136 -7.007 1.00 93.50 107 GLU A C 1
ATOM 844 O O . GLU A 1 107 ? 19.454 4.909 -6.876 1.00 93.50 107 GLU A O 1
ATOM 849 N N . LEU A 1 108 ? 20.258 2.934 -7.573 1.00 94.56 108 LEU A N 1
ATOM 850 C CA . LEU A 1 108 ? 19.037 2.492 -8.259 1.00 94.56 108 LEU A CA 1
ATOM 851 C C . LEU A 1 108 ? 17.782 2.511 -7.380 1.00 94.56 108 LEU A C 1
ATOM 853 O O . LEU A 1 108 ? 16.681 2.709 -7.888 1.00 94.56 108 LEU A O 1
ATOM 857 N N . PHE A 1 109 ? 17.949 2.252 -6.086 1.00 92.56 109 PHE A N 1
ATOM 858 C CA . PHE A 1 109 ? 16.859 2.140 -5.125 1.00 92.56 109 PHE A CA 1
ATOM 859 C C . PHE A 1 109 ? 16.846 3.312 -4.141 1.00 92.56 109 PHE A C 1
ATOM 861 O O . PHE A 1 109 ? 16.321 3.147 -3.059 1.00 92.56 109 PHE A O 1
ATOM 868 N N . THR A 1 110 ? 17.435 4.470 -4.455 1.00 88.19 110 THR A N 1
ATOM 869 C CA . THR A 1 110 ? 17.409 5.629 -3.547 1.00 88.19 110 THR A CA 1
ATOM 870 C C . THR A 1 110 ? 16.761 6.828 -4.228 1.00 88.19 110 THR A C 1
ATOM 872 O O . THR A 1 110 ? 17.224 7.295 -5.266 1.00 88.19 110 THR A O 1
ATOM 875 N N . SER A 1 111 ? 15.726 7.388 -3.602 1.00 86.94 111 SER A N 1
ATOM 876 C CA . SER A 1 111 ? 15.022 8.574 -4.113 1.00 86.94 111 SER A CA 1
ATOM 877 C C . SER A 1 111 ? 15.485 9.904 -3.516 1.00 86.94 111 SER A C 1
ATOM 879 O O . SER A 1 111 ? 15.167 10.959 -4.068 1.00 86.94 111 SER A O 1
ATOM 881 N N . ALA A 1 112 ? 16.230 9.875 -2.405 1.00 82.31 112 ALA A N 1
ATOM 882 C CA . ALA A 1 112 ? 16.599 11.069 -1.639 1.00 82.31 112 ALA A CA 1
ATOM 883 C C . ALA A 1 112 ? 17.289 12.177 -2.469 1.00 82.31 112 ALA A C 1
ATOM 885 O O . ALA A 1 112 ? 16.876 13.331 -2.338 1.00 82.31 112 ALA A O 1
ATOM 886 N N . PRO A 1 113 ? 18.244 11.881 -3.379 1.00 86.94 113 PRO A N 1
ATOM 887 C CA . PRO A 1 113 ? 18.883 12.907 -4.212 1.00 86.94 113 PRO A CA 1
ATOM 888 C C . PRO A 1 113 ? 17.933 13.647 -5.165 1.00 86.94 113 PRO A C 1
ATOM 890 O O . PRO A 1 113 ? 18.288 14.695 -5.695 1.00 86.94 113 PRO A O 1
ATOM 893 N N . PHE A 1 114 ? 16.737 13.105 -5.406 1.00 85.50 114 PHE A N 1
ATOM 894 C CA . PHE A 1 114 ? 15.789 13.603 -6.403 1.00 85.50 114 PHE A CA 1
ATOM 895 C C . PHE A 1 114 ? 14.578 14.314 -5.783 1.00 85.50 114 PHE A C 1
ATOM 897 O O . PHE A 1 114 ? 13.624 14.622 -6.494 1.00 85.50 114 PHE A O 1
ATOM 904 N N . GLY A 1 115 ? 14.582 14.554 -4.466 1.00 74.69 115 GLY A N 1
ATOM 905 C CA . GLY A 1 115 ? 13.484 15.248 -3.784 1.00 74.69 115 GLY A CA 1
ATOM 906 C C . GLY A 1 115 ? 12.168 14.460 -3.760 1.00 74.69 115 GLY A C 1
ATOM 907 O O . GLY A 1 115 ? 11.094 15.055 -3.710 1.00 74.69 115 GLY A O 1
ATOM 908 N N . GLY A 1 116 ? 12.235 13.125 -3.811 1.00 72.44 116 GLY A N 1
ATOM 909 C CA . GLY A 1 116 ? 11.074 12.233 -3.768 1.00 72.44 116 GLY A CA 1
ATOM 910 C C . GLY A 1 116 ? 11.290 11.023 -2.858 1.00 72.44 116 GLY A C 1
ATOM 911 O O . GLY A 1 116 ? 12.356 10.849 -2.273 1.00 72.44 116 GLY A O 1
ATOM 912 N N . LYS A 1 117 ? 10.267 10.169 -2.750 1.00 67.25 117 LYS A N 1
ATOM 913 C CA . LYS A 1 117 ? 10.326 8.870 -2.058 1.00 67.25 117 LYS A CA 1
ATOM 914 C C . LYS A 1 117 ? 9.787 7.776 -2.972 1.00 67.25 117 LYS A C 1
ATOM 916 O O . LYS A 1 117 ? 8.772 7.991 -3.638 1.00 67.25 117 LYS A O 1
ATOM 921 N N . ASN A 1 118 ? 10.409 6.600 -2.951 1.00 69.00 118 ASN A N 1
ATOM 922 C CA . ASN A 1 118 ? 9.999 5.428 -3.735 1.00 69.00 118 ASN A CA 1
ATOM 923 C C . ASN A 1 118 ? 9.827 5.711 -5.252 1.00 69.00 118 ASN A C 1
ATOM 925 O O . ASN A 1 118 ? 8.829 5.321 -5.878 1.00 69.00 118 ASN A O 1
ATOM 929 N N . LEU A 1 119 ? 10.769 6.458 -5.835 1.00 81.38 119 LEU A N 1
ATOM 930 C CA . LEU A 1 119 ? 10.839 6.773 -7.258 1.00 81.38 119 LEU A CA 1
ATOM 931 C C . LEU A 1 119 ? 11.297 5.540 -8.037 1.00 81.38 119 LEU A C 1
ATOM 933 O O . LEU A 1 119 ? 12.383 5.015 -7.824 1.00 81.38 119 LEU A O 1
ATOM 937 N N . LEU A 1 120 ? 10.465 5.109 -8.989 1.00 86.75 120 LEU A N 1
ATOM 938 C CA . LEU A 1 120 ? 10.583 3.846 -9.730 1.00 86.75 120 LEU A CA 1
ATOM 939 C C . LEU A 1 120 ? 10.457 2.604 -8.838 1.00 86.75 120 LEU A C 1
ATOM 941 O O . LEU A 1 120 ? 9.493 1.870 -9.016 1.00 86.75 120 LEU A O 1
ATOM 945 N N . PHE A 1 121 ? 11.365 2.399 -7.888 1.00 86.88 121 PHE A N 1
ATOM 946 C CA . PHE A 1 121 ? 11.376 1.292 -6.926 1.00 86.88 121 PHE A CA 1
ATOM 947 C C . PHE A 1 121 ? 11.180 1.821 -5.507 1.00 86.88 121 PHE A C 1
ATOM 949 O O . PHE A 1 121 ? 11.338 3.018 -5.271 1.00 86.88 121 PHE A O 1
ATOM 956 N N . GLN A 1 122 ? 10.834 0.961 -4.548 1.00 76.75 122 GLN A N 1
ATOM 957 C CA . GLN A 1 122 ? 10.855 1.392 -3.151 1.00 76.75 122 GLN A CA 1
ATOM 958 C C . GLN A 1 122 ? 12.280 1.633 -2.658 1.00 76.75 122 GLN A C 1
ATOM 960 O O . GLN A 1 122 ? 13.188 0.874 -3.004 1.00 76.75 122 GLN A O 1
ATOM 965 N N . ASP A 1 123 ? 12.442 2.631 -1.787 1.00 78.88 123 ASP A N 1
ATOM 966 C CA . ASP A 1 123 ? 13.764 3.053 -1.314 1.00 78.88 123 ASP A CA 1
ATOM 967 C C . ASP A 1 123 ? 14.483 1.966 -0.495 1.00 78.88 123 ASP A C 1
ATOM 969 O O . ASP A 1 123 ? 15.704 1.861 -0.445 1.00 78.88 123 ASP A O 1
ATOM 973 N N . ALA A 1 124 ? 13.700 1.097 0.133 1.00 74.38 124 ALA A N 1
ATOM 974 C CA . ALA A 1 124 ? 14.205 -0.002 0.937 1.00 74.38 124 ALA A CA 1
ATOM 975 C C . ALA A 1 124 ? 14.587 -1.249 0.119 1.00 74.38 124 ALA A C 1
ATOM 977 O O . ALA A 1 124 ? 15.024 -2.251 0.694 1.00 74.38 124 ALA A O 1
ATOM 978 N N . THR A 1 125 ? 14.370 -1.238 -1.204 1.00 82.12 125 THR A N 1
ATOM 979 C CA . THR A 1 125 ? 14.619 -2.406 -2.060 1.00 82.12 125 THR A CA 1
ATOM 980 C C . THR A 1 125 ? 16.089 -2.817 -1.965 1.00 82.12 125 THR A C 1
ATOM 982 O O . THR A 1 125 ? 17.000 -2.036 -2.241 1.00 82.12 125 THR A O 1
ATOM 985 N N . GLN A 1 126 ? 16.326 -4.070 -1.586 1.00 83.44 126 GLN A N 1
ATOM 986 C CA . GLN A 1 126 ? 17.657 -4.665 -1.491 1.00 83.44 126 GLN A CA 1
ATOM 987 C C . GLN A 1 126 ? 18.118 -5.200 -2.842 1.00 83.44 126 GLN A C 1
ATOM 989 O O . GLN A 1 126 ? 19.245 -4.960 -3.281 1.00 83.44 126 GLN A O 1
ATOM 994 N N . HIS A 1 127 ? 17.228 -5.934 -3.508 1.00 87.94 127 HIS A N 1
ATOM 995 C CA . HIS A 1 127 ? 17.446 -6.451 -4.848 1.00 87.94 127 HIS A CA 1
ATOM 996 C C . HIS A 1 127 ? 16.120 -6.794 -5.546 1.00 87.94 127 HIS A C 1
ATOM 998 O O . HIS A 1 127 ? 15.077 -6.966 -4.914 1.00 87.94 127 HIS A O 1
ATOM 1004 N N . LEU A 1 128 ? 16.189 -6.913 -6.868 1.00 88.81 128 LEU A N 1
ATOM 1005 C CA . LEU A 1 128 ? 15.174 -7.422 -7.772 1.00 88.81 128 LEU A CA 1
ATOM 1006 C C . LEU A 1 128 ? 15.412 -8.913 -8.004 1.00 88.81 128 LEU A C 1
ATOM 1008 O O . LEU A 1 128 ? 16.458 -9.307 -8.535 1.00 88.81 128 LEU A O 1
ATOM 1012 N N . GLN A 1 129 ? 14.426 -9.735 -7.658 1.00 86.31 129 GLN A N 1
ATOM 1013 C CA . GLN A 1 129 ? 14.411 -11.151 -8.010 1.00 86.31 129 GLN A CA 1
ATOM 1014 C C . GLN A 1 129 ? 13.748 -11.327 -9.380 1.00 86.31 129 GLN A C 1
ATOM 1016 O O . GLN A 1 129 ? 12.548 -11.095 -9.519 1.00 86.31 129 GLN A O 1
ATOM 1021 N N . LEU A 1 130 ? 14.532 -11.713 -10.390 1.00 84.94 130 LEU A N 1
ATOM 1022 C CA . LEU A 1 130 ? 14.044 -11.947 -11.754 1.00 84.94 130 LEU A CA 1
ATOM 1023 C C . LEU A 1 130 ? 13.298 -13.276 -11.856 1.00 84.94 130 LEU A C 1
ATOM 1025 O O . LEU A 1 130 ? 13.673 -14.256 -11.210 1.00 84.94 130 LEU A O 1
ATOM 1029 N N . LEU A 1 131 ? 12.260 -13.295 -12.688 1.00 81.06 131 LEU A N 1
ATOM 1030 C CA . LEU A 1 131 ? 11.384 -14.450 -12.868 1.00 81.06 131 LEU A CA 1
ATOM 1031 C C . LEU A 1 131 ? 11.730 -15.223 -14.146 1.00 81.06 131 LEU A C 1
ATOM 1033 O O . LEU A 1 131 ? 12.110 -14.633 -15.162 1.00 81.06 131 LEU A O 1
ATOM 1037 N N . GLU A 1 132 ? 11.589 -16.547 -14.075 1.00 73.81 132 GLU A N 1
ATOM 1038 C CA . GLU A 1 132 ? 11.764 -17.454 -15.212 1.00 73.81 132 GLU A CA 1
ATOM 1039 C C . GLU A 1 132 ? 10.695 -17.219 -16.290 1.00 73.81 132 GLU A C 1
ATOM 1041 O O . GLU A 1 132 ? 9.604 -16.700 -16.029 1.00 73.81 132 GLU A O 1
ATOM 1046 N N . GLU A 1 133 ? 11.014 -17.600 -17.527 1.00 68.62 133 GLU A N 1
ATOM 1047 C CA . GLU A 1 133 ? 10.045 -17.582 -18.623 1.00 68.62 133 GLU A CA 1
ATOM 1048 C C . GLU A 1 133 ? 8.885 -18.542 -18.303 1.00 68.62 133 GLU A C 1
ATOM 1050 O O . GLU A 1 133 ? 9.103 -19.615 -17.748 1.00 68.62 133 GLU A O 1
ATOM 1055 N N . GLN A 1 134 ? 7.652 -18.148 -18.648 1.00 65.81 134 GLN A N 1
ATOM 1056 C CA . GLN A 1 134 ? 6.428 -18.959 -18.487 1.00 65.81 134 GLN A CA 1
ATOM 1057 C C . GLN A 1 134 ? 5.959 -19.231 -17.043 1.00 65.81 134 GLN A C 1
ATOM 1059 O O . GLN A 1 134 ? 5.031 -20.015 -16.854 1.00 65.81 134 GLN A O 1
ATOM 1064 N N . LEU A 1 135 ? 6.523 -18.570 -16.025 1.00 69.56 135 LEU A N 1
ATOM 1065 C CA . LEU A 1 135 ? 6.017 -18.695 -14.655 1.00 69.56 135 LEU A CA 1
ATOM 1066 C C . LEU A 1 135 ? 4.551 -18.240 -14.579 1.00 69.56 135 LEU A C 1
ATOM 1068 O O . LEU A 1 135 ? 4.229 -17.101 -14.932 1.00 69.56 135 LEU A O 1
ATOM 1072 N N . GLU A 1 136 ? 3.652 -19.106 -14.100 1.00 68.62 136 GLU A N 1
ATOM 1073 C CA . GLU A 1 136 ? 2.253 -18.705 -13.976 1.00 68.62 136 GLU A CA 1
ATOM 1074 C C . GLU A 1 136 ? 2.111 -17.572 -12.962 1.00 68.62 136 GLU A C 1
ATOM 1076 O O . GLU A 1 136 ? 2.666 -17.604 -11.858 1.00 68.62 136 GLU A O 1
ATOM 1081 N N . ILE A 1 137 ? 1.279 -16.590 -13.307 1.00 67.88 137 ILE A N 1
ATOM 1082 C CA . ILE A 1 137 ? 0.998 -15.445 -12.442 1.00 67.88 137 ILE A CA 1
ATOM 1083 C C . ILE A 1 137 ? 0.516 -15.860 -11.049 1.00 67.88 137 ILE A C 1
ATOM 1085 O O . ILE A 1 137 ? 0.760 -15.140 -10.090 1.00 67.88 137 ILE A O 1
ATOM 1089 N N . ALA A 1 138 ? -0.125 -17.023 -10.913 1.00 66.69 138 ALA A N 1
ATOM 1090 C CA . ALA A 1 138 ? -0.580 -17.527 -9.626 1.00 66.69 138 ALA A CA 1
ATOM 1091 C C . ALA A 1 138 ? 0.578 -17.800 -8.649 1.00 66.69 138 ALA A C 1
ATOM 1093 O O . ALA A 1 138 ? 0.440 -17.548 -7.456 1.00 66.69 138 ALA A O 1
ATOM 1094 N N . TYR A 1 139 ? 1.743 -18.221 -9.148 1.00 69.12 139 TYR A N 1
ATOM 1095 C CA . TYR A 1 139 ? 2.946 -18.415 -8.332 1.00 69.12 139 TYR A CA 1
ATOM 1096 C C . TYR A 1 139 ? 3.661 -17.101 -8.014 1.00 69.12 139 TYR A C 1
ATOM 1098 O O . TYR A 1 139 ? 4.288 -16.979 -6.964 1.00 69.12 139 TYR A O 1
ATOM 1106 N N . VAL A 1 140 ? 3.539 -16.102 -8.892 1.00 69.38 140 VAL A N 1
ATOM 1107 C CA . VAL A 1 140 ? 4.046 -14.744 -8.639 1.00 69.38 140 VAL A CA 1
ATOM 1108 C C . VAL A 1 140 ? 3.199 -14.045 -7.584 1.00 69.38 140 VAL A C 1
ATOM 1110 O O . VAL A 1 140 ? 3.728 -13.399 -6.679 1.00 69.38 140 VAL A O 1
ATOM 1113 N N . LEU A 1 141 ? 1.880 -14.184 -7.719 1.00 69.25 141 LEU A N 1
ATOM 1114 C CA . LEU A 1 141 ? 0.895 -13.530 -6.881 1.00 69.25 141 LEU A CA 1
ATOM 1115 C C . LEU A 1 141 ? 0.630 -14.273 -5.558 1.00 69.25 141 LEU A C 1
ATOM 1117 O O . LEU A 1 141 ? 0.099 -13.692 -4.622 1.00 69.25 141 LEU A O 1
ATOM 1121 N N . GLY A 1 142 ? 1.015 -15.542 -5.452 1.00 70.94 142 GLY A N 1
ATOM 1122 C CA . GLY A 1 142 ? 0.626 -16.400 -4.339 1.00 70.94 142 GLY A CA 1
ATOM 1123 C C . GLY A 1 142 ? -0.769 -16.989 -4.553 1.00 70.94 142 GLY A C 1
ATOM 1124 O O . GLY A 1 142 ? -1.723 -16.293 -4.912 1.00 70.94 142 GLY A O 1
ATOM 1125 N N . LEU A 1 143 ? -0.881 -18.299 -4.334 1.00 67.00 143 LEU A N 1
ATOM 1126 C CA . LEU A 1 143 ? -2.095 -19.063 -4.624 1.00 67.00 143 LEU A CA 1
ATOM 1127 C C . LEU A 1 143 ? -3.293 -18.563 -3.806 1.00 67.00 143 LEU A C 1
ATOM 1129 O O . LEU A 1 143 ? -4.373 -18.405 -4.366 1.00 67.00 143 LEU A O 1
ATOM 1133 N N . ASP A 1 144 ? -3.079 -18.227 -2.534 1.00 66.12 144 ASP A N 1
ATOM 1134 C CA . ASP A 1 144 ? -4.106 -17.724 -1.613 1.00 66.12 144 ASP A CA 1
ATOM 1135 C C . ASP A 1 144 ? -4.732 -16.421 -2.127 1.00 66.12 144 ASP A C 1
ATOM 1137 O O . ASP A 1 144 ? -5.952 -16.266 -2.165 1.00 66.12 144 ASP A O 1
ATOM 1141 N N . TYR A 1 145 ? -3.887 -15.497 -2.592 1.00 69.12 145 TYR A N 1
ATOM 1142 C CA . TYR A 1 145 ? -4.317 -14.220 -3.152 1.00 69.12 145 TYR A CA 1
ATOM 1143 C C . TYR A 1 145 ? -5.096 -14.417 -4.459 1.00 69.12 145 TYR A C 1
ATOM 1145 O O . TYR A 1 145 ? -6.147 -13.811 -4.662 1.00 69.12 145 TYR A O 1
ATOM 1153 N N . VAL A 1 146 ? -4.627 -15.309 -5.337 1.00 68.75 146 VAL A N 1
ATOM 1154 C CA . VAL A 1 146 ? -5.311 -15.615 -6.603 1.00 68.75 146 VAL A CA 1
ATOM 1155 C C . VAL A 1 146 ? -6.639 -16.336 -6.381 1.00 68.75 146 VAL A C 1
ATOM 1157 O O . VAL A 1 146 ? -7.595 -16.055 -7.100 1.00 68.75 146 VAL A O 1
ATOM 1160 N N . ALA A 1 147 ? -6.721 -17.243 -5.408 1.00 68.44 147 ALA A N 1
ATOM 1161 C CA . ALA A 1 147 ? -7.954 -17.936 -5.051 1.00 68.44 147 ALA A CA 1
ATOM 1162 C C . ALA A 1 147 ? -9.018 -16.953 -4.546 1.00 68.44 147 ALA A C 1
ATOM 1164 O O . ALA A 1 147 ? -10.155 -16.998 -5.012 1.00 68.44 147 ALA A O 1
ATOM 1165 N N . LEU A 1 148 ? -8.629 -16.015 -3.677 1.00 66.56 148 LEU A N 1
ATOM 1166 C CA . LEU A 1 148 ? -9.513 -14.945 -3.211 1.00 66.56 148 LEU A CA 1
ATOM 1167 C C . LEU A 1 148 ? -9.998 -14.069 -4.372 1.00 66.56 148 LEU A C 1
ATOM 1169 O O . LEU A 1 148 ? -11.196 -13.845 -4.505 1.00 66.56 148 LEU A O 1
ATOM 1173 N N . LEU A 1 149 ? -9.101 -13.635 -5.264 1.00 66.69 149 LEU A N 1
ATOM 1174 C CA . LEU A 1 149 ? -9.487 -12.832 -6.431 1.00 66.69 149 LEU A CA 1
ATOM 1175 C C . LEU A 1 149 ? -10.412 -13.573 -7.403 1.00 66.69 149 LEU A C 1
ATOM 1177 O O . LEU A 1 149 ? -11.305 -12.958 -7.976 1.00 66.69 149 LEU A O 1
ATOM 1181 N N . LYS A 1 150 ? -10.209 -14.880 -7.607 1.00 65.81 150 LYS A N 1
ATOM 1182 C CA . LYS A 1 150 ? -11.110 -15.706 -8.426 1.00 65.81 150 LYS A CA 1
ATOM 1183 C C . LYS A 1 150 ? -12.498 -15.816 -7.796 1.00 65.81 150 LYS A C 1
ATOM 1185 O O . LYS A 1 150 ? -13.476 -15.720 -8.525 1.00 65.81 150 LYS A O 1
ATOM 1190 N N . GLY A 1 151 ? -12.572 -15.965 -6.471 1.00 62.75 151 GLY A N 1
ATOM 1191 C CA . GLY A 1 151 ? -13.840 -15.990 -5.735 1.00 62.75 151 GLY A CA 1
ATOM 1192 C C . GLY A 1 151 ? -14.644 -14.697 -5.882 1.00 62.75 151 GLY A C 1
ATOM 1193 O O . GLY A 1 151 ? -15.858 -14.751 -6.003 1.00 62.75 151 GLY A O 1
ATOM 1194 N N . LEU A 1 152 ? -13.970 -13.546 -5.967 1.00 61.28 152 LEU A N 1
ATOM 1195 C CA . LEU A 1 152 ? -14.616 -12.245 -6.193 1.00 61.28 152 LEU A CA 1
ATOM 1196 C C . LEU A 1 152 ? -15.027 -11.985 -7.652 1.00 61.28 152 LEU A C 1
ATOM 1198 O O . LEU A 1 152 ? -15.790 -11.062 -7.915 1.00 61.28 152 LEU A O 1
ATOM 1202 N N . GLY A 1 153 ? -14.480 -12.741 -8.608 1.00 50.53 153 GLY A N 1
ATOM 1203 C CA . GLY A 1 153 ? -14.681 -12.525 -10.044 1.00 50.53 153 GLY A CA 1
ATOM 1204 C C . GLY A 1 153 ? -15.804 -13.349 -10.679 1.00 50.53 153 GLY A C 1
ATOM 1205 O O . GLY A 1 153 ? -16.021 -13.219 -11.882 1.00 50.53 153 GLY A O 1
ATOM 1206 N N . HIS A 1 154 ? -16.483 -14.218 -9.926 1.00 45.06 154 HIS A N 1
ATOM 1207 C CA . HIS A 1 154 ? -17.655 -14.944 -10.418 1.00 45.06 154 HIS A CA 1
ATOM 1208 C C . HIS A 1 154 ? -18.924 -14.155 -10.084 1.00 45.06 154 HIS A C 1
ATOM 1210 O O . HIS A 1 154 ? -19.371 -14.141 -8.940 1.00 45.06 154 HIS A O 1
ATOM 1216 N N . GLU A 1 155 ? -19.525 -13.529 -11.097 1.00 40.47 155 GLU A N 1
ATOM 1217 C CA . GLU A 1 155 ? -20.929 -13.120 -11.037 1.00 40.47 155 GLU A CA 1
ATOM 1218 C C . GLU A 1 155 ? -21.779 -14.371 -10.739 1.00 40.47 155 GLU A C 1
ATOM 1220 O O . GLU A 1 155 ? -21.908 -15.259 -11.581 1.00 40.47 155 GLU A O 1
ATOM 1225 N N . GLY A 1 156 ? -22.306 -14.471 -9.514 1.00 41.62 156 GLY A N 1
ATOM 1226 C CA . GLY A 1 156 ? -23.269 -15.508 -9.120 1.00 41.62 156 GLY A CA 1
ATOM 1227 C C . GLY A 1 156 ? -22.718 -16.758 -8.420 1.00 41.62 156 GLY A C 1
ATOM 1228 O O . GLY A 1 156 ? -23.352 -17.807 -8.503 1.00 41.62 156 GLY A O 1
ATOM 1229 N N . GLY A 1 157 ? -21.571 -16.690 -7.736 1.00 37.94 157 GLY A N 1
ATOM 1230 C CA . GLY A 1 157 ? -21.085 -17.779 -6.876 1.00 37.94 157 GLY A CA 1
ATOM 1231 C C . GLY A 1 157 ? -21.111 -17.415 -5.392 1.00 37.94 157 GLY A C 1
ATOM 1232 O O . GLY A 1 157 ? -20.640 -16.344 -5.026 1.00 37.94 157 GLY A O 1
ATOM 1233 N N . ASP A 1 158 ? -21.631 -18.325 -4.565 1.00 40.56 158 ASP A N 1
ATOM 1234 C CA . ASP A 1 158 ? -21.689 -18.244 -3.101 1.00 40.56 158 ASP A CA 1
ATOM 1235 C C . ASP A 1 158 ? -20.361 -17.725 -2.507 1.00 40.56 158 ASP A C 1
ATOM 1237 O O . ASP A 1 158 ? -19.283 -18.270 -2.768 1.00 40.56 158 ASP A O 1
ATOM 1241 N N . CYS A 1 159 ? -20.444 -16.663 -1.697 1.00 46.56 159 CYS A N 1
ATOM 1242 C CA . CYS A 1 159 ? -19.321 -15.970 -1.049 1.00 46.56 159 CYS A CA 1
ATOM 1243 C C . CYS A 1 159 ? -18.647 -16.843 0.049 1.00 46.56 159 CYS A C 1
ATOM 1245 O O . CYS A 1 159 ? -17.842 -16.359 0.855 1.00 46.56 159 CYS A O 1
ATOM 1247 N N . ALA A 1 160 ? -18.941 -18.149 0.077 1.00 42.28 160 ALA A N 1
ATOM 1248 C CA . ALA A 1 160 ? -18.251 -19.171 0.844 1.00 42.28 160 ALA A CA 1
ATOM 1249 C C . ALA A 1 160 ? -16.783 -19.279 0.400 1.00 42.28 160 ALA A C 1
ATOM 1251 O O . ALA A 1 160 ? -16.403 -20.073 -0.461 1.00 42.28 160 ALA A O 1
ATOM 1252 N N . LEU A 1 161 ? -15.961 -18.437 1.032 1.00 44.59 161 LEU A N 1
ATOM 1253 C CA . LEU A 1 161 ? -14.515 -18.523 1.212 1.00 44.59 161 LEU A CA 1
ATOM 1254 C C . LEU A 1 161 ? -13.907 -19.789 0.591 1.00 44.59 161 LEU A C 1
ATOM 1256 O O . LEU A 1 161 ? -14.048 -20.893 1.125 1.00 44.59 161 LEU A O 1
ATOM 1260 N N . ALA A 1 162 ? -13.140 -19.602 -0.486 1.00 39.03 162 ALA A N 1
ATOM 1261 C CA . ALA A 1 162 ? -12.323 -20.616 -1.155 1.00 39.03 162 ALA A CA 1
ATOM 1262 C C . ALA A 1 162 ? -11.164 -21.157 -0.275 1.00 39.03 162 ALA A C 1
ATOM 1264 O O . ALA A 1 162 ? -10.058 -21.396 -0.750 1.00 39.03 162 ALA A O 1
ATOM 1265 N N . ALA A 1 163 ? -11.402 -21.358 1.023 1.00 40.56 163 ALA A N 1
ATOM 1266 C CA . ALA A 1 163 ? -10.488 -21.957 1.986 1.00 40.56 163 ALA A CA 1
ATOM 1267 C C . ALA A 1 163 ? -10.430 -23.493 1.871 1.00 40.56 163 ALA A C 1
ATOM 1269 O O . ALA A 1 163 ? -9.470 -24.100 2.334 1.00 40.56 163 ALA A O 1
ATOM 1270 N N . LYS A 1 164 ? -11.417 -24.138 1.226 1.00 37.66 164 LYS A N 1
ATOM 1271 C CA . LYS A 1 164 ? -11.476 -25.610 1.112 1.00 37.66 164 LYS A CA 1
ATOM 1272 C C . LYS A 1 164 ? -10.516 -26.221 0.077 1.00 37.66 164 LYS A C 1
ATOM 1274 O O . LYS A 1 164 ? -10.292 -27.421 0.114 1.00 37.66 164 LYS A O 1
ATOM 1279 N N . SER A 1 165 ? -9.912 -25.433 -0.819 1.00 38.44 165 SER A N 1
ATOM 1280 C CA . SER A 1 165 ? -9.104 -25.960 -1.942 1.00 38.44 165 SER A CA 1
ATOM 1281 C C . SER A 1 165 ? -7.587 -26.024 -1.676 1.00 38.44 165 SER A C 1
ATOM 1283 O O . SER A 1 165 ? -6.813 -26.367 -2.577 1.00 38.44 165 SER A O 1
ATOM 1285 N N . MET A 1 166 ? -7.127 -25.653 -0.478 1.00 46.12 166 MET A N 1
ATOM 1286 C CA . MET A 1 166 ? -5.706 -25.369 -0.237 1.00 46.12 166 MET A CA 1
ATOM 1287 C C . MET A 1 166 ? -4.860 -26.584 0.179 1.00 46.12 166 MET A C 1
ATOM 1289 O O . MET A 1 166 ? -3.638 -26.517 0.075 1.00 46.12 166 MET A O 1
ATOM 1293 N N . GLU A 1 167 ? -5.462 -27.706 0.587 1.00 42.44 167 GLU A N 1
ATOM 1294 C CA . GLU A 1 167 ? -4.694 -28.848 1.118 1.00 42.44 167 GLU A CA 1
ATOM 1295 C C . GLU A 1 167 ? -4.405 -29.956 0.084 1.00 42.44 167 GLU A C 1
ATOM 1297 O O . GLU A 1 167 ? -3.342 -30.579 0.122 1.00 42.44 167 GLU A O 1
ATOM 1302 N N . GLU A 1 168 ? -5.283 -30.168 -0.904 1.00 35.03 168 GLU A N 1
ATOM 1303 C CA . GLU A 1 168 ? -5.103 -31.236 -1.905 1.00 35.03 168 GLU A CA 1
ATOM 1304 C C . GLU A 1 168 ? -4.159 -30.852 -3.053 1.00 35.03 168 GLU A C 1
ATOM 1306 O O . GLU A 1 168 ? -3.378 -31.683 -3.523 1.00 35.03 168 GLU A O 1
ATOM 1311 N N . THR A 1 169 ? -4.146 -29.582 -3.470 1.00 40.91 169 THR A N 1
ATOM 1312 C CA . THR A 1 169 ? -3.297 -29.129 -4.590 1.00 40.91 169 THR A CA 1
ATOM 1313 C C . THR A 1 169 ? -1.832 -28.945 -4.167 1.00 40.91 169 THR A C 1
ATOM 1315 O O . THR A 1 169 ? -0.917 -29.160 -4.963 1.00 40.91 169 THR A O 1
ATOM 1318 N N . GLY A 1 170 ? -1.586 -28.612 -2.893 1.00 40.62 170 GLY A N 1
ATOM 1319 C CA . GLY A 1 170 ? -0.240 -28.414 -2.342 1.00 40.62 170 GLY A CA 1
ATOM 1320 C C . GLY A 1 170 ? 0.574 -29.706 -2.195 1.00 40.62 170 GLY A C 1
ATOM 1321 O O . GLY A 1 170 ? 1.799 -29.672 -2.303 1.00 40.62 170 GLY A O 1
ATOM 1322 N N . LYS A 1 171 ? -0.086 -30.861 -2.020 1.00 38.81 171 LYS A N 1
ATOM 1323 C CA . LYS A 1 171 ? 0.588 -32.164 -1.855 1.00 38.81 171 LYS A CA 1
ATOM 1324 C C . LYS A 1 171 ? 1.104 -32.777 -3.161 1.00 38.81 171 LYS A C 1
ATOM 1326 O O . LYS A 1 171 ? 1.912 -33.699 -3.103 1.00 38.81 171 LYS A O 1
ATOM 1331 N N . ARG A 1 172 ? 0.686 -32.282 -4.334 1.00 40.03 172 ARG A N 1
ATOM 1332 C CA . ARG A 1 172 ? 1.043 -32.886 -5.635 1.00 40.03 172 ARG A CA 1
ATOM 1333 C C . ARG A 1 172 ? 2.098 -32.129 -6.443 1.00 40.03 172 ARG A C 1
ATOM 1335 O O . ARG A 1 172 ? 2.554 -32.652 -7.454 1.00 40.03 172 ARG A O 1
ATOM 1342 N N . ILE A 1 173 ? 2.502 -30.931 -6.017 1.00 44.75 173 ILE A N 1
ATOM 1343 C CA . ILE A 1 173 ? 3.396 -30.060 -6.800 1.00 44.75 173 ILE A CA 1
ATOM 1344 C C . ILE A 1 173 ? 4.537 -29.553 -5.914 1.00 44.75 173 ILE A C 1
ATOM 1346 O O . ILE A 1 173 ? 4.749 -28.357 -5.731 1.00 44.75 173 ILE A O 1
ATOM 1350 N N . HIS A 1 174 ? 5.271 -30.489 -5.318 1.00 43.22 174 HIS A N 1
ATOM 1351 C CA . HIS A 1 174 ? 6.571 -30.186 -4.740 1.00 43.22 174 HIS A CA 1
ATOM 1352 C C . HIS A 1 174 ? 7.636 -30.303 -5.843 1.00 43.22 174 HIS A C 1
ATOM 1354 O O . HIS A 1 174 ? 7.674 -31.294 -6.565 1.00 43.22 174 HIS A O 1
ATOM 1360 N N . LEU A 1 175 ? 8.507 -29.290 -5.914 1.00 46.38 175 LEU A N 1
ATOM 1361 C CA . LEU A 1 175 ? 9.688 -29.152 -6.778 1.00 46.38 175 LEU A CA 1
ATOM 1362 C C . LEU A 1 175 ? 9.442 -28.804 -8.257 1.00 46.38 175 LEU A C 1
ATOM 1364 O O . LEU A 1 175 ? 9.355 -29.690 -9.100 1.00 46.38 175 LEU A O 1
ATOM 1368 N N . LYS A 1 176 ? 9.504 -27.501 -8.587 1.00 45.25 176 LYS A N 1
ATOM 1369 C CA . LYS A 1 176 ? 10.331 -27.007 -9.718 1.00 45.25 176 LYS A CA 1
ATOM 1370 C C . LYS A 1 176 ? 10.494 -25.484 -9.799 1.00 45.25 176 LYS A C 1
ATOM 1372 O O . LYS A 1 176 ? 11.479 -25.047 -10.376 1.00 45.25 176 LYS A O 1
ATOM 1377 N N . HIS A 1 177 ? 9.625 -24.680 -9.181 1.00 47.06 177 HIS A N 1
ATOM 1378 C CA . HIS A 1 177 ? 9.746 -23.215 -9.231 1.00 47.06 177 HIS A CA 1
ATOM 1379 C C . HIS A 1 177 ? 10.131 -22.611 -7.873 1.00 47.06 177 HIS A C 1
ATOM 1381 O O . HIS A 1 177 ? 9.585 -22.992 -6.837 1.00 47.06 177 HIS A O 1
ATOM 1387 N N . LYS A 1 178 ? 11.076 -21.656 -7.874 1.00 48.97 178 LYS A N 1
ATOM 1388 C CA . LYS A 1 178 ? 11.434 -20.850 -6.692 1.00 48.97 178 LYS A CA 1
ATOM 1389 C C . LYS A 1 178 ? 10.207 -20.054 -6.237 1.00 48.97 178 LYS A C 1
ATOM 1391 O O . LYS A 1 178 ? 9.834 -19.078 -6.882 1.00 48.97 178 LYS A O 1
ATOM 1396 N N . VAL A 1 179 ? 9.589 -20.461 -5.130 1.00 55.62 179 VAL A N 1
ATOM 1397 C CA . VAL A 1 179 ? 8.495 -19.710 -4.498 1.00 55.62 179 VAL A CA 1
ATOM 1398 C C . VAL A 1 179 ? 9.060 -18.377 -3.999 1.00 55.62 179 VAL A C 1
ATOM 1400 O O . VAL A 1 179 ? 10.003 -18.358 -3.209 1.00 55.62 179 VAL A O 1
ATOM 1403 N N . LEU A 1 180 ? 8.532 -17.259 -4.503 1.00 60.19 180 LEU A N 1
ATOM 1404 C CA . LEU A 1 180 ? 8.953 -15.921 -4.079 1.00 60.19 180 LEU A CA 1
ATOM 1405 C C . LEU A 1 180 ? 8.572 -15.698 -2.605 1.00 60.19 180 LEU A C 1
ATOM 1407 O O . LEU A 1 180 ? 7.473 -16.103 -2.218 1.00 60.19 180 LEU A O 1
ATOM 1411 N N . PRO A 1 181 ? 9.402 -15.012 -1.793 1.00 65.94 181 PRO A N 1
ATOM 1412 C CA . PRO A 1 181 ? 9.079 -14.756 -0.390 1.00 65.94 181 PRO A CA 1
ATOM 1413 C C . PRO A 1 181 ? 7.738 -14.021 -0.282 1.00 65.94 181 PRO A C 1
ATOM 1415 O O . PRO A 1 181 ? 7.577 -12.995 -0.948 1.00 65.94 181 PRO A O 1
ATOM 1418 N N . PRO A 1 182 ? 6.751 -14.518 0.476 1.00 70.25 182 PRO A N 1
ATOM 1419 C CA . PRO A 1 182 ? 5.451 -13.868 0.583 1.00 70.25 182 PRO A CA 1
ATOM 1420 C C . PRO A 1 182 ? 5.573 -12.532 1.317 1.00 70.25 182 PRO A C 1
ATOM 1422 O O . PRO A 1 182 ? 6.470 -12.336 2.134 1.00 70.25 182 PRO A O 1
ATOM 1425 N N . VAL A 1 183 ? 4.647 -11.618 1.040 1.00 77.94 183 VAL A N 1
ATOM 1426 C CA . VAL A 1 183 ? 4.476 -10.408 1.837 1.00 77.94 183 VAL A CA 1
ATOM 1427 C C . VAL A 1 183 ? 3.268 -10.584 2.744 1.00 77.94 183 VAL A C 1
ATOM 1429 O O . VAL A 1 183 ? 2.190 -10.942 2.287 1.00 77.94 183 VAL A O 1
ATOM 1432 N N . TYR A 1 184 ? 3.448 -10.361 4.039 1.00 86.50 184 TYR A N 1
ATOM 1433 C CA . TYR A 1 184 ? 2.378 -10.437 5.024 1.00 86.50 184 TYR A CA 1
ATOM 1434 C C . TYR A 1 184 ? 1.525 -9.170 5.009 1.00 86.50 184 TYR A C 1
ATOM 1436 O O . TYR A 1 184 ? 2.063 -8.061 5.059 1.00 86.50 184 TYR A O 1
ATOM 1444 N N . ALA A 1 185 ? 0.208 -9.345 4.941 1.00 90.25 185 ALA A N 1
ATOM 1445 C CA . ALA A 1 185 ? -0.764 -8.300 5.227 1.00 90.25 185 ALA A CA 1
ATOM 1446 C C . ALA A 1 185 ? -0.941 -8.168 6.736 1.00 90.25 185 ALA A C 1
ATOM 1448 O O . ALA A 1 185 ? -1.132 -9.168 7.423 1.00 90.25 185 ALA A O 1
ATOM 1449 N N . VAL A 1 186 ? -0.913 -6.949 7.252 1.00 93.75 186 VAL A N 1
ATOM 1450 C CA . VAL A 1 186 ? -0.996 -6.678 8.687 1.00 93.75 186 VAL A CA 1
ATOM 1451 C C . VAL A 1 186 ? -2.020 -5.583 8.966 1.00 93.75 186 VAL A C 1
ATOM 1453 O O . VAL A 1 186 ? -2.228 -4.684 8.148 1.00 93.75 186 VAL A O 1
ATOM 1456 N N . ALA A 1 187 ? -2.656 -5.668 10.133 1.00 95.38 187 ALA A N 1
ATOM 1457 C CA . ALA A 1 187 ? -3.441 -4.585 10.709 1.00 95.38 187 ALA A CA 1
ATOM 1458 C C . ALA A 1 187 ? -2.648 -3.964 11.857 1.00 95.38 187 ALA A C 1
ATOM 1460 O O . ALA A 1 187 ? -2.219 -4.682 12.755 1.00 95.38 187 ALA A O 1
ATOM 1461 N N . LEU A 1 188 ? -2.464 -2.648 11.825 1.00 93.44 188 LEU A N 1
ATOM 1462 C CA . LEU A 1 188 ? -1.772 -1.896 12.865 1.00 93.44 188 LEU A CA 1
ATOM 1463 C C . LEU A 1 188 ? -2.741 -1.018 13.637 1.00 93.44 188 LEU A C 1
ATOM 1465 O O . LEU A 1 188 ? -3.610 -0.378 13.043 1.00 93.44 188 LEU A O 1
ATOM 1469 N N . ALA A 1 189 ? -2.505 -0.904 14.938 1.00 92.44 189 ALA A N 1
ATOM 1470 C CA . ALA A 1 189 ? -3.149 0.076 15.798 1.00 92.44 189 ALA A CA 1
ATOM 1471 C C . ALA A 1 189 ? -2.141 0.714 16.764 1.00 92.44 189 ALA A C 1
ATOM 1473 O O . ALA A 1 189 ? -1.013 0.243 16.918 1.00 92.44 189 ALA A O 1
ATOM 1474 N N . LYS A 1 190 ? -2.550 1.812 17.407 1.00 86.88 190 LYS A N 1
ATOM 1475 C CA . LYS A 1 190 ? -1.797 2.424 18.513 1.00 86.88 190 LYS A CA 1
ATOM 1476 C C . LYS A 1 190 ? -2.045 1.623 19.796 1.00 86.88 190 LYS A C 1
ATOM 1478 O O . LYS A 1 190 ? -3.209 1.400 20.122 1.00 86.88 190 LYS A O 1
ATOM 1483 N N . LYS A 1 191 ? -0.997 1.293 20.563 1.00 82.38 191 LYS A N 1
ATOM 1484 C CA . LYS A 1 191 ? -1.086 0.495 21.811 1.00 82.38 191 LYS A CA 1
ATOM 1485 C C . LYS A 1 191 ? -2.066 1.061 22.849 1.00 82.38 191 LYS A C 1
ATOM 1487 O O . LYS A 1 191 ? -2.721 0.326 23.575 1.00 82.38 191 LYS A O 1
ATOM 1492 N N . ASN A 1 192 ? -2.193 2.388 22.907 1.00 69.06 192 ASN A N 1
ATOM 1493 C CA . ASN A 1 192 ? -3.060 3.082 23.867 1.00 69.06 192 ASN A CA 1
ATOM 1494 C C . ASN A 1 192 ? -4.464 3.394 23.309 1.00 69.06 192 ASN A C 1
ATOM 1496 O O . ASN A 1 192 ? -5.234 4.137 23.924 1.00 69.06 192 ASN A O 1
ATOM 1500 N N . ALA A 1 193 ? -4.818 2.876 22.128 1.00 67.38 193 ALA A N 1
ATOM 1501 C CA . ALA A 1 193 ? -6.156 3.039 21.574 1.00 67.38 193 ALA A CA 1
ATOM 1502 C C . ALA A 1 193 ? -7.160 2.134 22.310 1.00 67.38 193 ALA A C 1
ATOM 1504 O O . ALA A 1 193 ? -6.882 0.975 22.594 1.00 67.38 193 ALA A O 1
ATOM 1505 N N . LYS A 1 194 ? -8.357 2.667 22.605 1.00 64.06 194 LYS A N 1
ATOM 1506 C CA . LYS A 1 194 ? -9.485 1.993 23.285 1.00 64.06 194 LYS A CA 1
ATOM 1507 C C . LYS A 1 194 ? -9.643 0.508 22.887 1.00 64.06 194 LYS A C 1
ATOM 1509 O O . LYS A 1 194 ? -10.299 0.268 21.875 1.00 64.06 194 LYS A O 1
ATOM 1514 N N . GLN A 1 195 ? -9.105 -0.429 23.686 1.00 76.38 195 GLN A N 1
ATOM 1515 C CA . GLN A 1 195 ? -9.186 -1.903 23.543 1.00 76.38 195 GLN A CA 1
ATOM 1516 C C . GLN A 1 195 ? -9.520 -2.372 22.115 1.00 76.38 195 GLN A C 1
ATOM 1518 O O . GLN A 1 195 ? -10.565 -2.982 21.881 1.00 76.38 195 GLN A O 1
ATOM 1523 N N . ILE A 1 196 ? -8.697 -2.000 21.135 1.00 89.19 196 ILE A N 1
ATOM 1524 C CA . ILE A 1 196 ? -8.948 -2.320 19.729 1.00 89.19 196 ILE A CA 1
ATOM 1525 C C . ILE A 1 196 ? -8.368 -3.697 19.412 1.00 89.19 196 ILE A C 1
ATOM 1527 O O . ILE A 1 196 ? -7.268 -4.030 19.829 1.00 89.19 196 ILE A O 1
ATOM 1531 N N . ASN A 1 197 ? -9.121 -4.515 18.690 1.00 90.50 197 ASN A N 1
ATOM 1532 C CA . ASN A 1 197 ? -8.662 -5.797 18.174 1.00 90.50 197 ASN A CA 1
ATOM 1533 C C . ASN A 1 197 ? -9.332 -6.075 16.828 1.00 90.50 197 ASN A C 1
ATOM 1535 O O . ASN A 1 197 ? -10.277 -5.389 16.438 1.00 90.50 197 ASN A O 1
ATOM 1539 N N . ILE A 1 198 ? -8.866 -7.101 16.112 1.00 91.19 198 ILE A N 1
ATOM 1540 C CA . ILE A 1 198 ? -9.359 -7.398 14.760 1.00 91.19 198 ILE A CA 1
ATOM 1541 C C . ILE A 1 198 ? -10.883 -7.639 14.709 1.00 91.19 198 ILE A C 1
ATOM 1543 O O . ILE A 1 198 ? -11.514 -7.390 13.685 1.00 91.19 198 ILE A O 1
ATOM 1547 N N . ARG A 1 199 ? -11.492 -8.079 15.820 1.00 89.38 199 ARG A N 1
ATOM 1548 C CA . ARG A 1 199 ? -12.909 -8.462 15.915 1.00 89.38 199 ARG A CA 1
ATOM 1549 C C . ARG A 1 199 ? -13.842 -7.290 16.225 1.00 89.38 199 ARG A C 1
ATOM 1551 O O . ARG A 1 199 ? -15.050 -7.439 16.083 1.00 89.38 199 ARG A O 1
ATOM 1558 N N . ASN A 1 200 ? -13.323 -6.131 16.642 1.00 90.50 200 ASN A N 1
ATOM 1559 C CA . ASN A 1 200 ? -14.138 -4.977 17.052 1.00 90.50 200 ASN A CA 1
ATOM 1560 C C . ASN A 1 200 ? -13.908 -3.715 16.202 1.00 90.50 200 ASN A C 1
ATOM 1562 O O . ASN A 1 200 ? -14.089 -2.580 16.660 1.00 90.50 200 ASN A O 1
ATOM 1566 N N . LEU A 1 201 ? -13.536 -3.924 14.939 1.00 92.38 201 LEU A N 1
ATOM 1567 C CA . LEU A 1 201 ? -13.238 -2.857 13.987 1.00 92.38 201 LEU A CA 1
ATOM 1568 C C . LEU A 1 201 ? -14.480 -2.230 13.330 1.00 92.38 201 LEU A C 1
ATOM 1570 O O . LEU A 1 201 ? -14.367 -1.180 12.693 1.00 92.38 201 LEU A O 1
ATOM 1574 N N . ARG A 1 202 ? -15.667 -2.823 13.500 1.00 91.69 202 ARG A N 1
ATOM 1575 C CA . ARG A 1 202 ? -16.918 -2.268 12.965 1.00 91.69 202 ARG A CA 1
ATOM 1576 C C . ARG A 1 202 ? -17.187 -0.877 13.550 1.00 91.69 202 ARG A C 1
ATOM 1578 O O . ARG A 1 202 ? -17.078 -0.661 14.754 1.00 91.69 202 ARG A O 1
ATOM 1585 N N . GLY A 1 203 ? -17.526 0.079 12.690 1.00 91.50 203 GLY A N 1
ATOM 1586 C CA . GLY A 1 203 ? -17.768 1.476 13.053 1.00 91.50 203 GLY A CA 1
ATOM 1587 C C . GLY A 1 203 ? -16.507 2.279 13.398 1.00 91.50 203 GLY A C 1
ATOM 1588 O O . GLY A 1 203 ? -16.615 3.457 13.736 1.00 91.50 203 GLY A O 1
ATOM 1589 N N . ARG A 1 204 ? -15.308 1.691 13.305 1.00 93.12 204 ARG A N 1
ATOM 1590 C CA . ARG A 1 204 ? -14.039 2.410 13.496 1.00 93.12 204 ARG A CA 1
ATOM 1591 C C . ARG A 1 204 ? -13.649 3.195 12.249 1.00 93.12 204 ARG A C 1
ATOM 1593 O O . ARG A 1 204 ? -14.247 3.037 11.179 1.00 93.12 204 ARG A O 1
ATOM 1600 N N . ARG A 1 205 ? -12.648 4.062 12.392 1.00 94.19 205 ARG A N 1
ATOM 1601 C CA . ARG A 1 205 ? -12.005 4.728 11.260 1.00 94.19 205 ARG A CA 1
ATOM 1602 C C . ARG A 1 205 ? -10.863 3.881 10.723 1.00 94.19 205 ARG A C 1
ATOM 1604 O O . ARG A 1 205 ? -10.087 3.350 11.515 1.00 94.19 205 ARG A O 1
ATOM 1611 N N . SER A 1 206 ? -10.724 3.792 9.408 1.00 95.12 206 SER A N 1
ATOM 1612 C CA . SER A 1 206 ? -9.732 2.918 8.779 1.00 95.12 206 SER A CA 1
ATOM 1613 C C . SER A 1 206 ? -8.826 3.641 7.784 1.00 95.12 206 SER A C 1
ATOM 1615 O O . SER A 1 206 ? -9.251 4.526 7.040 1.00 95.12 206 SER A O 1
ATOM 1617 N N . CYS A 1 207 ? -7.564 3.231 7.755 1.00 96.31 207 CYS A N 1
ATOM 1618 C CA . CYS A 1 207 ? -6.565 3.672 6.791 1.00 96.31 207 CYS A CA 1
ATOM 1619 C C . CYS A 1 207 ? -6.138 2.474 5.943 1.00 96.31 207 CYS A C 1
ATOM 1621 O O . CYS A 1 207 ? 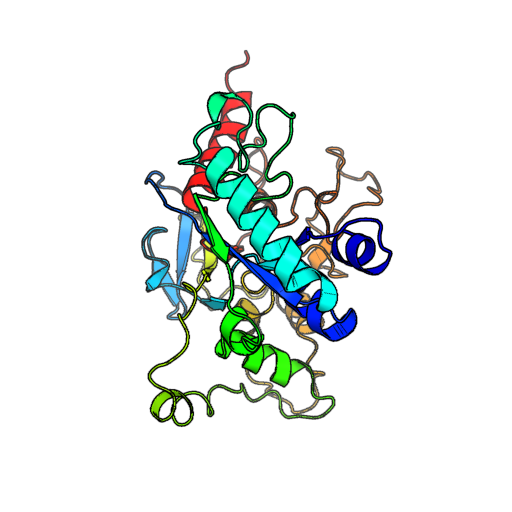-5.735 1.445 6.478 1.00 96.31 207 CYS A O 1
ATOM 1623 N N . HIS A 1 208 ? -6.227 2.586 4.625 1.00 95.19 208 HIS A N 1
ATOM 1624 C CA . HIS A 1 208 ? -5.956 1.491 3.699 1.00 95.19 208 HIS A CA 1
ATOM 1625 C C . HIS A 1 208 ? -4.938 1.933 2.656 1.00 95.19 208 HIS A C 1
ATOM 1627 O O . HIS A 1 208 ? -4.997 3.066 2.184 1.00 95.19 208 HIS A O 1
ATOM 1633 N N . SER A 1 209 ? -4.045 1.031 2.240 1.00 91.56 209 SER A N 1
ATOM 1634 C CA . SER A 1 209 ? -3.043 1.357 1.219 1.00 91.56 209 SER A CA 1
ATOM 1635 C C . SER A 1 209 ? -3.667 1.855 -0.092 1.00 91.56 209 SER A C 1
ATOM 1637 O O . SER A 1 209 ? -3.260 2.895 -0.600 1.00 91.56 209 SER A O 1
ATOM 1639 N N . HIS A 1 210 ? -4.603 1.099 -0.673 1.00 88.94 210 HIS A N 1
ATOM 1640 C CA . HIS A 1 210 ? -5.425 1.469 -1.841 1.00 88.94 210 HIS A CA 1
ATOM 1641 C C . HIS A 1 210 ? -6.395 0.329 -2.188 1.00 88.94 210 HIS A C 1
ATOM 1643 O O . HIS A 1 210 ? -6.198 -0.819 -1.766 1.00 88.94 210 HIS A O 1
ATOM 1649 N N . LEU A 1 211 ? -7.416 0.633 -2.990 1.00 84.81 211 LEU A N 1
ATOM 1650 C CA . LEU A 1 211 ? -8.304 -0.362 -3.590 1.00 84.81 211 LEU A CA 1
ATOM 1651 C C . LEU A 1 211 ? -7.488 -1.383 -4.407 1.00 84.81 211 LEU A C 1
ATOM 1653 O O . LEU A 1 211 ? -6.545 -1.011 -5.100 1.00 84.81 211 LEU A O 1
ATOM 1657 N N . TYR A 1 212 ? -7.833 -2.669 -4.313 1.00 79.94 212 TYR A N 1
ATOM 1658 C CA . TYR A 1 212 ? -7.113 -3.810 -4.911 1.00 79.94 212 TYR A CA 1
ATOM 1659 C C . TYR A 1 212 ? -5.780 -4.212 -4.262 1.00 79.94 212 TYR A C 1
ATOM 1661 O O . TYR A 1 212 ? -5.261 -5.287 -4.578 1.00 79.94 212 TYR A O 1
ATOM 1669 N N . SER A 1 213 ? -5.237 -3.437 -3.317 1.00 81.44 213 SER A N 1
ATOM 1670 C CA . SER A 1 213 ? -4.024 -3.849 -2.597 1.00 81.44 213 SER A CA 1
ATOM 1671 C C . SER A 1 213 ? -4.246 -5.150 -1.798 1.00 81.44 213 SER A C 1
ATOM 1673 O O . SER A 1 213 ? -5.291 -5.303 -1.153 1.00 81.44 213 SER A O 1
ATOM 1675 N N . PRO A 1 214 ? -3.288 -6.101 -1.786 1.00 81.44 214 PRO A N 1
ATOM 1676 C CA . PRO A 1 214 ? -3.413 -7.308 -0.971 1.00 81.44 214 PRO A CA 1
ATOM 1677 C C . PRO A 1 214 ? -3.550 -6.990 0.510 1.00 81.44 214 PRO A C 1
ATOM 1679 O O . PRO A 1 214 ? -4.486 -7.469 1.146 1.00 81.44 214 PRO A O 1
ATOM 1682 N N . GLY A 1 215 ? -2.649 -6.157 1.039 1.00 86.81 215 GLY A N 1
ATOM 1683 C CA . GLY A 1 215 ? -2.620 -5.818 2.459 1.00 86.81 215 GLY A CA 1
ATOM 1684 C C . GLY A 1 215 ? -3.669 -4.806 2.899 1.00 86.81 215 GLY A C 1
ATOM 1685 O O . GLY A 1 215 ? -4.083 -4.852 4.048 1.00 86.81 215 GLY A O 1
ATOM 1686 N N . GLY A 1 216 ? -4.122 -3.922 2.006 1.00 90.00 216 GLY A N 1
ATOM 1687 C CA . GLY A 1 216 ? -5.052 -2.843 2.343 1.00 90.00 216 GLY A CA 1
ATOM 1688 C C . GLY A 1 216 ? -6.509 -3.097 1.957 1.00 90.00 216 GLY A C 1
ATOM 1689 O O . GLY A 1 216 ? -7.371 -2.367 2.431 1.00 90.00 216 GLY A O 1
ATOM 1690 N N . TRP A 1 217 ? -6.816 -4.096 1.126 1.00 87.50 217 TRP A N 1
ATOM 1691 C CA . TRP A 1 217 ? -8.187 -4.355 0.664 1.00 87.50 217 TRP A CA 1
ATOM 1692 C C . TRP A 1 217 ? -8.552 -5.839 0.707 1.00 87.50 217 TRP A C 1
ATOM 1694 O O . TRP A 1 217 ? -9.465 -6.226 1.432 1.00 87.50 217 TRP A O 1
ATOM 1704 N N . LEU A 1 218 ? -7.828 -6.694 -0.021 1.00 82.75 218 LEU A N 1
ATOM 1705 C CA . LEU A 1 218 ? -8.289 -8.070 -0.223 1.00 82.75 218 LEU A CA 1
ATOM 1706 C C . LEU A 1 218 ? -8.146 -8.948 1.023 1.00 82.75 218 LEU A C 1
ATOM 1708 O O . LEU A 1 218 ? -9.112 -9.563 1.457 1.00 82.75 218 LEU A O 1
ATOM 1712 N N . LEU A 1 219 ? -6.948 -9.042 1.598 1.00 84.56 219 LEU A N 1
ATOM 1713 C CA . LEU A 1 219 ? -6.702 -9.921 2.744 1.00 84.56 219 LEU A CA 1
ATOM 1714 C C . LEU A 1 219 ? -7.459 -9.465 4.006 1.00 84.56 219 LEU A C 1
ATOM 1716 O O . LEU A 1 219 ? -8.054 -10.322 4.664 1.00 84.56 219 LEU A O 1
ATOM 1720 N N . PRO A 1 220 ? -7.567 -8.151 4.300 1.00 88.00 220 PRO A N 1
ATOM 1721 C CA . PRO A 1 220 ? -8.439 -7.660 5.366 1.00 88.00 220 PRO A CA 1
ATOM 1722 C C . PRO A 1 220 ? -9.918 -8.014 5.187 1.00 88.00 220 PRO A C 1
ATOM 1724 O O . PRO A 1 220 ? -10.608 -8.192 6.188 1.00 88.00 220 PRO A O 1
ATOM 1727 N N . SER A 1 221 ? -10.409 -8.160 3.946 1.00 84.31 221 SER A N 1
ATOM 1728 C CA . SER A 1 221 ? -11.832 -8.434 3.697 1.00 84.31 221 SER A CA 1
ATOM 1729 C C . SER A 1 221 ? -12.322 -9.710 4.387 1.00 84.31 221 SER A C 1
ATOM 1731 O O . SER A 1 221 ? -13.445 -9.745 4.870 1.00 84.31 221 SER A O 1
ATOM 1733 N N . ARG A 1 222 ? -11.456 -10.716 4.570 1.00 81.12 222 ARG A N 1
ATOM 1734 C CA . ARG A 1 222 ? -11.779 -11.968 5.281 1.00 81.12 222 ARG A CA 1
ATOM 1735 C C . ARG A 1 222 ? -12.170 -11.772 6.749 1.00 81.12 222 ARG A C 1
ATOM 1737 O O . ARG A 1 222 ? -12.753 -12.671 7.342 1.00 81.12 222 ARG A O 1
ATOM 1744 N N . TYR A 1 223 ? -11.794 -10.635 7.331 1.00 82.06 223 TYR A N 1
ATOM 1745 C CA . TYR A 1 223 ? -12.017 -10.298 8.737 1.00 82.06 223 TYR A CA 1
ATOM 1746 C C . TYR A 1 223 ? -13.085 -9.214 8.921 1.00 82.06 223 TYR A C 1
ATOM 1748 O O . TYR A 1 223 ? -13.505 -8.956 10.045 1.00 82.06 223 TYR A O 1
ATOM 1756 N N . THR A 1 224 ? -13.520 -8.569 7.835 1.00 73.19 224 THR A N 1
ATOM 1757 C CA . THR A 1 224 ? -14.566 -7.532 7.848 1.00 73.19 224 THR A CA 1
ATOM 1758 C C . THR A 1 224 ? -15.857 -7.986 7.172 1.00 73.19 224 THR A C 1
ATOM 1760 O O . THR A 1 224 ? -16.929 -7.491 7.508 1.00 73.19 224 THR A O 1
ATOM 1763 N N . VAL A 1 225 ? -15.763 -8.925 6.227 1.00 65.38 225 VAL A N 1
ATOM 1764 C CA . VAL A 1 225 ? -16.892 -9.633 5.624 1.00 65.38 225 VAL A CA 1
ATOM 1765 C C . VAL A 1 225 ? -17.247 -10.776 6.577 1.00 65.38 225 VAL A C 1
ATOM 1767 O O . VAL A 1 225 ? -16.542 -11.781 6.649 1.00 65.38 225 VAL A O 1
ATOM 1770 N N . GLY A 1 226 ? -18.302 -10.596 7.374 1.00 54.12 226 GLY A N 1
ATOM 1771 C CA . GLY A 1 226 ? -18.919 -11.716 8.086 1.00 54.12 226 GLY A CA 1
ATOM 1772 C C . GLY A 1 226 ? -19.515 -12.702 7.080 1.00 54.12 226 GLY A C 1
ATOM 1773 O O . GLY A 1 226 ? -19.838 -12.309 5.959 1.00 54.12 226 GLY A O 1
ATOM 1774 N N . ALA A 1 227 ? -19.659 -13.973 7.460 1.00 43.47 227 ALA A N 1
ATOM 1775 C CA . ALA A 1 227 ? -20.472 -14.897 6.675 1.00 43.47 227 ALA A CA 1
ATOM 1776 C C . ALA A 1 227 ? -21.860 -14.259 6.452 1.00 43.47 227 ALA A C 1
ATOM 1778 O O . ALA A 1 227 ? -22.421 -13.734 7.419 1.00 43.47 227 ALA A O 1
ATOM 1779 N N . PRO A 1 228 ? -22.384 -14.229 5.215 1.00 44.53 228 PRO A N 1
ATOM 1780 C CA . PRO A 1 228 ? -23.680 -13.625 4.953 1.00 44.53 228 PRO A CA 1
ATOM 1781 C C . PRO A 1 228 ? -24.745 -14.382 5.753 1.00 44.53 228 PRO A C 1
ATOM 1783 O O . PRO A 1 228 ? -24.934 -15.580 5.570 1.00 44.53 228 PRO A O 1
ATOM 1786 N N . GLU A 1 229 ? -25.434 -13.690 6.663 1.00 43.66 229 GLU A N 1
ATOM 1787 C CA . GLU A 1 229 ? -26.634 -14.223 7.325 1.00 43.66 229 GLU A CA 1
ATOM 1788 C C . GLU A 1 229 ? -27.843 -14.249 6.371 1.00 43.66 229 GLU A C 1
ATOM 1790 O O . GLU A 1 229 ? -28.859 -14.850 6.702 1.00 43.66 229 GLU A O 1
ATOM 1795 N N . ASN A 1 230 ? -27.739 -13.642 5.179 1.00 41.75 230 ASN A N 1
ATOM 1796 C CA . ASN A 1 230 ? -28.750 -13.717 4.128 1.00 41.75 230 ASN A CA 1
ATOM 1797 C C . ASN A 1 230 ? -28.133 -13.668 2.722 1.00 41.75 230 ASN A C 1
ATOM 1799 O O . ASN A 1 230 ? -27.278 -12.841 2.411 1.00 41.75 230 ASN A O 1
ATOM 1803 N N . ASP A 1 231 ? -28.634 -14.566 1.882 1.00 45.78 231 ASP A N 1
ATOM 1804 C CA . ASP A 1 231 ? -28.150 -15.018 0.572 1.00 45.78 231 ASP A CA 1
ATOM 1805 C C . ASP A 1 231 ? -28.353 -14.004 -0.583 1.00 45.78 231 ASP A C 1
ATOM 1807 O O . ASP A 1 231 ? -28.653 -14.376 -1.714 1.00 45.78 231 ASP A O 1
ATOM 1811 N N . THR A 1 232 ? -28.271 -12.694 -0.314 1.00 44.09 232 THR A N 1
ATOM 1812 C CA . THR A 1 232 ? -28.598 -11.654 -1.318 1.00 44.09 232 THR A CA 1
ATOM 1813 C C . THR A 1 232 ? -27.596 -10.512 -1.453 1.00 44.09 232 THR A C 1
ATOM 1815 O O . THR A 1 232 ? -27.788 -9.647 -2.310 1.00 44.09 232 THR A O 1
ATOM 1818 N N . ASP A 1 233 ? -26.519 -10.485 -0.671 1.00 49.81 233 ASP A N 1
ATOM 1819 C CA . ASP A 1 233 ? -25.550 -9.394 -0.769 1.00 49.81 233 ASP A CA 1
ATOM 1820 C C . ASP A 1 233 ? -24.505 -9.669 -1.856 1.00 49.81 233 ASP A C 1
ATOM 1822 O O . ASP A 1 233 ? -23.674 -10.571 -1.770 1.00 49.81 233 ASP A O 1
ATOM 1826 N N . ASN A 1 234 ? -24.577 -8.844 -2.901 1.00 51.66 234 ASN A N 1
ATOM 1827 C CA . ASN A 1 234 ? -23.568 -8.648 -3.936 1.00 51.66 234 ASN A CA 1
ATOM 1828 C C . ASN A 1 234 ? -22.146 -8.735 -3.336 1.00 51.66 234 ASN A C 1
ATOM 1830 O O . ASN A 1 234 ? -21.825 -7.962 -2.431 1.00 51.66 234 ASN A O 1
ATOM 1834 N N . CYS A 1 235 ? -21.293 -9.635 -3.849 1.00 62.22 235 CYS A N 1
ATOM 1835 C CA . CYS A 1 235 ? -19.909 -9.875 -3.393 1.00 62.22 235 CYS A CA 1
ATOM 1836 C C . CYS A 1 235 ? -18.946 -8.698 -3.717 1.00 62.22 235 CYS A C 1
ATOM 1838 O O . CYS A 1 235 ? -17.762 -8.885 -4.007 1.00 62.22 235 CYS A O 1
ATOM 1840 N N . ASP A 1 236 ? -19.439 -7.460 -3.655 1.00 72.75 236 ASP A N 1
ATOM 1841 C CA . ASP A 1 236 ? -18.641 -6.249 -3.735 1.00 72.75 236 ASP A CA 1
ATOM 1842 C C . ASP A 1 236 ? -18.009 -5.938 -2.372 1.00 72.75 236 ASP A C 1
ATOM 1844 O O . ASP A 1 236 ? -18.592 -5.306 -1.484 1.00 72.75 236 ASP A O 1
ATOM 1848 N N . VAL A 1 237 ? -16.750 -6.349 -2.233 1.00 78.31 237 VAL A N 1
ATOM 1849 C CA . VAL A 1 237 ? -15.897 -6.053 -1.074 1.00 78.31 237 VAL A CA 1
ATOM 1850 C C . VAL A 1 237 ? -15.842 -4.548 -0.772 1.00 78.31 237 VAL A C 1
ATOM 1852 O O . VAL A 1 237 ? -15.728 -4.159 0.392 1.00 78.31 237 VAL A O 1
ATOM 1855 N N . GLY A 1 238 ? -15.935 -3.687 -1.795 1.00 76.50 238 GLY A N 1
ATOM 1856 C CA . GLY A 1 238 ? -15.974 -2.235 -1.626 1.00 76.50 238 GLY A CA 1
ATOM 1857 C C . GLY A 1 238 ? -17.178 -1.786 -0.797 1.00 76.50 238 GLY A C 1
ATOM 1858 O O . GLY A 1 238 ? -17.004 -1.100 0.214 1.00 76.50 238 GLY A O 1
ATOM 1859 N N . SER A 1 239 ? -18.380 -2.226 -1.170 1.00 79.19 239 SER A N 1
ATOM 1860 C CA . SER A 1 239 ? -19.625 -1.959 -0.436 1.00 79.19 239 SER A CA 1
ATOM 1861 C C . SER A 1 239 ? -19.595 -2.501 0.997 1.00 79.19 239 SER A C 1
ATOM 1863 O O . SER A 1 239 ? -20.016 -1.810 1.932 1.00 79.19 239 SER A O 1
ATOM 1865 N N . VAL A 1 240 ? -19.012 -3.687 1.217 1.00 82.69 240 VAL A N 1
ATOM 1866 C CA . VAL A 1 240 ? -18.858 -4.232 2.578 1.00 82.69 240 VAL A CA 1
ATOM 1867 C C . VAL A 1 240 ? -17.999 -3.311 3.439 1.00 82.69 240 VAL A C 1
ATOM 1869 O O . VAL A 1 240 ? -18.418 -2.943 4.536 1.00 82.69 240 VAL A O 1
ATOM 1872 N N . PHE A 1 241 ? -16.842 -2.866 2.945 1.00 88.25 241 PHE A N 1
ATOM 1873 C CA . PHE A 1 241 ? -15.997 -1.931 3.689 1.00 88.25 241 PHE A CA 1
ATOM 1874 C C . PHE A 1 241 ? -16.697 -0.601 3.984 1.00 88.25 241 PHE A C 1
ATOM 1876 O O . PHE A 1 241 ? -16.546 -0.078 5.091 1.00 88.25 241 PHE A O 1
ATOM 1883 N N . GLN A 1 242 ? -17.489 -0.080 3.041 1.00 87.19 242 GLN A N 1
ATOM 1884 C CA . GLN A 1 242 ? -18.273 1.138 3.254 1.00 87.19 242 GLN A CA 1
ATOM 1885 C C . GLN A 1 242 ? -19.308 0.972 4.378 1.00 87.19 242 GLN A C 1
ATOM 1887 O O . GLN A 1 242 ? -19.514 1.894 5.162 1.00 87.19 242 GLN A O 1
ATOM 1892 N N . SER A 1 243 ? -19.936 -0.198 4.505 1.00 86.62 243 SER A N 1
ATOM 1893 C CA . SER A 1 243 ? -20.897 -0.470 5.586 1.00 86.62 243 SER A CA 1
ATOM 1894 C C . SER A 1 243 ? -20.232 -0.818 6.928 1.00 86.62 243 SER A C 1
ATOM 1896 O O . SER A 1 243 ? -20.800 -0.574 7.995 1.00 86.62 243 SER A O 1
ATOM 1898 N N . TYR A 1 244 ? -19.025 -1.388 6.885 1.00 89.62 244 TYR A N 1
ATOM 1899 C CA . TYR A 1 244 ? -18.310 -1.878 8.058 1.00 89.62 244 TYR A CA 1
ATOM 1900 C C . TYR A 1 244 ? -17.576 -0.760 8.804 1.00 89.62 244 TYR A C 1
ATOM 1902 O O . TYR A 1 244 ? -17.633 -0.709 10.032 1.00 89.62 244 TYR A O 1
ATOM 1910 N N . PHE A 1 245 ? -16.904 0.147 8.091 1.00 93.75 245 PHE A N 1
ATOM 1911 C CA . PHE A 1 245 ? -16.164 1.262 8.688 1.00 93.75 245 PHE A CA 1
ATOM 1912 C C . PHE A 1 245 ? -16.993 2.546 8.713 1.00 93.75 245 PHE A C 1
ATOM 1914 O O . PHE A 1 245 ? -17.790 2.809 7.822 1.00 93.75 245 PHE A O 1
ATOM 1921 N N . TRP A 1 246 ? -16.797 3.400 9.722 1.00 92.75 246 TRP A N 1
ATOM 1922 C CA . TRP A 1 246 ? -17.541 4.663 9.806 1.00 92.75 246 TRP A CA 1
ATOM 1923 C C . TRP A 1 246 ? -17.058 5.680 8.765 1.00 92.75 246 TRP A C 1
ATOM 1925 O O . TRP A 1 246 ? -17.853 6.261 8.017 1.00 92.75 246 TRP A O 1
ATOM 1935 N N . LYS A 1 247 ? -15.744 5.908 8.725 1.00 93.94 247 LYS A N 1
ATOM 1936 C CA . LYS A 1 247 ? -15.049 6.779 7.770 1.00 93.94 247 LYS A CA 1
ATOM 1937 C C . LYS A 1 247 ? -13.652 6.221 7.549 1.00 93.94 247 LYS A C 1
ATOM 1939 O O . LYS A 1 247 ? -13.058 5.715 8.491 1.00 93.94 247 LYS A O 1
ATOM 1944 N N . GLY A 1 248 ? -13.095 6.380 6.363 1.00 94.12 248 GLY A N 1
ATOM 1945 C CA . GLY A 1 248 ? -11.729 5.940 6.125 1.00 94.12 248 GLY A CA 1
ATOM 1946 C C . GLY A 1 248 ? -11.024 6.724 5.044 1.00 94.12 248 GLY A C 1
ATOM 1947 O O . GLY A 1 248 ? -11.564 7.706 4.513 1.00 94.12 248 GLY A O 1
ATOM 1948 N N . CYS A 1 249 ? -9.789 6.303 4.785 1.00 95.44 249 CYS A N 1
ATOM 1949 C CA . CYS A 1 249 ? -9.072 6.619 3.565 1.00 95.44 249 CYS A CA 1
ATOM 1950 C C . CYS A 1 249 ? -8.662 5.318 2.876 1.00 95.44 249 CYS A C 1
ATOM 1952 O O . CYS A 1 249 ? -7.771 4.616 3.348 1.00 95.44 249 CYS A O 1
ATOM 1954 N N . MET A 1 250 ? -9.332 5.006 1.771 1.00 95.31 250 MET A N 1
ATOM 1955 C CA . MET A 1 250 ? -9.003 3.938 0.838 1.00 95.31 250 MET A CA 1
ATOM 1956 C C . MET A 1 250 ? -8.883 4.552 -0.555 1.00 95.31 250 MET A C 1
ATOM 1958 O O . MET A 1 250 ? -9.880 4.677 -1.263 1.00 95.31 250 MET A O 1
ATOM 1962 N N . PRO A 1 251 ? -7.673 4.957 -0.960 1.00 94.25 251 PRO A N 1
ATOM 1963 C CA . PRO A 1 251 ? -7.445 5.547 -2.271 1.00 94.25 251 PRO A CA 1
ATOM 1964 C C . PRO A 1 251 ? -7.959 4.641 -3.399 1.00 94.25 251 PRO A C 1
ATOM 1966 O O . PRO A 1 251 ? -7.603 3.464 -3.470 1.00 94.25 251 PRO A O 1
ATOM 1969 N N . GLY A 1 252 ? -8.796 5.190 -4.275 1.00 90.25 252 GLY A N 1
ATOM 1970 C CA . GLY A 1 252 ? -9.481 4.481 -5.355 1.00 90.25 252 GLY A CA 1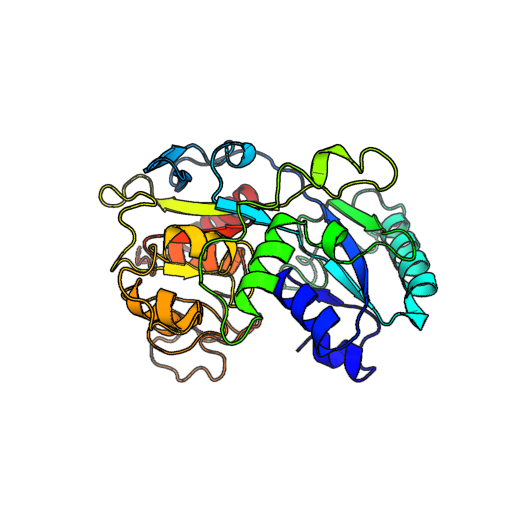
ATOM 1971 C C . GLY A 1 252 ? -10.878 3.964 -5.023 1.00 90.25 252 GLY A C 1
ATOM 1972 O O . GLY A 1 252 ? -11.543 3.494 -5.938 1.00 90.25 252 GLY A O 1
ATOM 1973 N N . ALA A 1 253 ? -11.310 4.027 -3.762 1.00 91.75 253 ALA A N 1
ATOM 1974 C CA . ALA A 1 253 ? -12.682 3.721 -3.373 1.00 91.75 253 ALA A CA 1
ATOM 1975 C C . ALA A 1 253 ? -13.596 4.949 -3.526 1.00 91.75 253 ALA A C 1
ATOM 1977 O O . ALA A 1 253 ? -13.163 6.010 -3.968 1.00 91.75 253 ALA A O 1
ATOM 1978 N N . ASP A 1 254 ? -14.847 4.799 -3.096 1.00 88.50 254 ASP A N 1
ATOM 1979 C CA . ASP A 1 254 ? -15.855 5.855 -3.075 1.00 88.50 254 ASP A CA 1
ATOM 1980 C C . ASP A 1 254 ? -16.483 6.009 -1.677 1.00 88.50 254 ASP A C 1
ATOM 1982 O O . ASP A 1 254 ? -16.237 5.237 -0.742 1.00 88.50 254 ASP A O 1
ATOM 1986 N N . GLY A 1 255 ? -17.315 7.040 -1.517 1.00 90.56 255 GLY A N 1
ATOM 1987 C CA . GLY A 1 255 ? -18.176 7.198 -0.347 1.00 90.56 255 GLY A CA 1
ATOM 1988 C C . GLY A 1 255 ? -17.431 7.507 0.956 1.00 90.56 255 GLY A C 1
ATOM 1989 O O . GLY A 1 255 ? -16.575 8.393 1.036 1.00 90.56 255 GLY A O 1
ATOM 1990 N N . ASN A 1 256 ? -17.812 6.827 2.041 1.00 92.12 256 ASN A N 1
ATOM 1991 C CA . ASN A 1 256 ? -17.258 7.082 3.373 1.00 92.12 256 ASN A CA 1
ATOM 1992 C C . ASN A 1 256 ? -15.799 6.634 3.531 1.00 92.12 256 ASN A C 1
ATOM 1994 O O . ASN A 1 256 ? -15.099 7.180 4.388 1.00 92.12 256 ASN A O 1
ATOM 1998 N N . LEU A 1 257 ? -15.326 5.730 2.675 1.00 93.88 257 LEU A N 1
ATOM 1999 C CA . LEU A 1 257 ? -13.931 5.302 2.618 1.00 93.88 257 LEU A CA 1
ATOM 2000 C C . LEU A 1 257 ? -12.991 6.373 2.053 1.00 93.88 257 LEU A C 1
ATOM 2002 O O . LEU A 1 257 ? -11.785 6.194 2.128 1.00 93.88 257 LEU A O 1
ATOM 2006 N N . CYS A 1 258 ? -13.501 7.494 1.540 1.00 94.25 258 CYS A N 1
ATOM 2007 C CA . CYS A 1 258 ? -12.686 8.629 1.092 1.00 94.25 258 CYS A CA 1
ATOM 2008 C C . CYS A 1 258 ? -12.747 9.846 2.028 1.00 94.25 258 CYS A C 1
ATOM 2010 O O . CYS A 1 258 ? -12.108 10.871 1.773 1.00 94.25 258 CYS A O 1
ATOM 2012 N N . LYS A 1 259 ? -13.520 9.771 3.122 1.00 92.44 259 LYS A N 1
ATOM 2013 C CA . LYS A 1 259 ? -13.822 10.930 3.982 1.00 92.44 259 LYS A CA 1
ATOM 2014 C C . LYS A 1 259 ? -12.624 11.467 4.758 1.00 92.44 259 LYS A C 1
ATOM 2016 O O . LYS A 1 259 ? -12.658 12.641 5.124 1.00 92.44 259 LYS A O 1
ATOM 2021 N N . VAL A 1 260 ? -11.604 10.654 5.033 1.00 91.81 260 VAL A N 1
ATOM 2022 C CA . VAL A 1 260 ? -10.399 11.109 5.758 1.00 91.81 260 VAL A CA 1
ATOM 2023 C C . VAL A 1 260 ? -9.167 11.232 4.857 1.00 91.81 260 VAL A C 1
ATOM 2025 O O . VAL A 1 260 ? -8.131 11.681 5.326 1.00 91.81 260 VAL A O 1
ATOM 2028 N N . CYS A 1 261 ? -9.280 10.901 3.565 1.00 91.94 261 CYS A N 1
ATOM 2029 C CA . CYS A 1 261 ? -8.244 11.196 2.570 1.00 91.94 261 CYS A CA 1
ATOM 2030 C C . CYS A 1 261 ? -8.049 12.707 2.398 1.00 91.94 261 CYS A C 1
ATOM 2032 O O . CYS A 1 261 ? -9.003 13.464 2.617 1.00 91.94 261 CYS A O 1
ATOM 2034 N N . ILE A 1 262 ? -6.857 13.138 1.970 1.00 87.81 262 ILE A N 1
ATOM 2035 C CA . ILE A 1 262 ? -6.461 14.559 1.988 1.00 87.81 262 ILE A CA 1
ATOM 2036 C C . ILE A 1 262 ? -5.994 15.106 0.631 1.00 87.81 262 ILE A C 1
ATOM 2038 O O . ILE A 1 262 ? -5.906 16.319 0.478 1.00 87.81 262 ILE A O 1
ATOM 2042 N N . GLY A 1 263 ? -5.750 14.258 -0.368 1.00 86.00 263 GLY A N 1
ATOM 2043 C CA . GLY A 1 263 ? -5.211 14.677 -1.663 1.00 86.00 263 GLY A CA 1
ATOM 2044 C C . GLY A 1 263 ? -3.788 15.239 -1.560 1.00 86.00 263 GLY A C 1
ATOM 2045 O O . GLY A 1 263 ? -3.044 14.950 -0.616 1.00 86.00 263 GLY A O 1
ATOM 2046 N N . ASP A 1 264 ? -3.412 16.053 -2.543 1.00 77.94 264 ASP A N 1
ATOM 2047 C CA . ASP A 1 264 ? -2.095 16.697 -2.652 1.00 77.94 264 ASP A CA 1
ATOM 2048 C C . ASP A 1 264 ? -1.956 17.985 -1.823 1.00 77.94 264 ASP A C 1
ATOM 2050 O O . ASP A 1 264 ? -0.837 18.387 -1.513 1.00 77.94 264 ASP A O 1
ATOM 2054 N N . SER A 1 265 ? -3.066 18.614 -1.422 1.00 64.19 265 SER A N 1
ATOM 2055 C CA . SER A 1 265 ? -3.073 19.894 -0.703 1.00 64.19 265 SER A CA 1
ATOM 2056 C C . SER A 1 265 ? -3.213 19.730 0.811 1.00 64.19 265 SER A C 1
ATOM 2058 O O . SER A 1 265 ? -4.015 18.933 1.295 1.00 64.19 265 SER A O 1
ATOM 2060 N N . GLU A 1 266 ? -2.440 20.513 1.570 1.00 55.00 266 GLU A N 1
ATOM 2061 C CA . GLU A 1 266 ? -2.467 20.609 3.042 1.00 55.00 266 GLU A CA 1
ATOM 2062 C C . GLU A 1 266 ? -3.696 21.305 3.620 1.00 55.00 266 GLU A C 1
ATOM 2064 O O . GLU A 1 266 ? -3.945 21.203 4.819 1.00 55.00 266 GLU A O 1
ATOM 2069 N N . VAL A 1 267 ? -4.489 21.969 2.780 1.00 54.59 267 VAL A N 1
ATOM 2070 C CA . VAL A 1 267 ? -5.576 22.826 3.244 1.00 54.59 267 VAL A CA 1
ATOM 2071 C C . VAL A 1 267 ? -6.864 22.019 3.403 1.00 54.59 267 VAL A C 1
ATOM 2073 O O . VAL A 1 267 ? -7.463 21.561 2.425 1.00 54.59 267 VAL A O 1
ATOM 2076 N N . GLU A 1 268 ? -7.321 21.866 4.648 1.00 47.19 268 GLU A N 1
ATOM 2077 C CA . GLU A 1 268 ? -8.626 21.276 4.953 1.00 47.19 268 GLU A CA 1
ATOM 2078 C C . GLU A 1 268 ? -9.743 22.020 4.201 1.00 47.19 268 GLU A C 1
ATOM 2080 O O . GLU A 1 268 ? -9.926 23.224 4.354 1.00 47.19 268 GLU A O 1
ATOM 2085 N N . GLY A 1 269 ? -10.508 21.298 3.378 1.00 50.31 269 GLY A N 1
ATOM 2086 C CA . GLY A 1 269 ? -11.660 21.854 2.659 1.00 50.31 269 GLY A CA 1
ATOM 2087 C C . GLY A 1 269 ? -11.386 22.324 1.227 1.00 50.31 269 GLY A C 1
ATOM 2088 O O . GLY A 1 269 ? -12.341 22.623 0.509 1.00 50.31 269 GLY A O 1
ATOM 2089 N N . ALA A 1 270 ? -10.135 22.307 0.755 1.00 50.84 270 ALA A N 1
ATOM 2090 C CA . ALA A 1 270 ? -9.869 22.441 -0.673 1.00 50.84 270 ALA A CA 1
ATOM 2091 C C . ALA A 1 270 ? -10.432 21.215 -1.420 1.00 50.84 270 ALA A C 1
ATOM 2093 O O . ALA A 1 270 ? -10.217 20.067 -1.019 1.00 50.84 270 ALA A O 1
ATOM 2094 N N . ARG A 1 271 ? -11.158 21.432 -2.527 1.00 51.16 271 ARG A N 1
ATOM 2095 C CA . ARG A 1 271 ? -11.475 20.361 -3.486 1.00 51.16 271 ARG A CA 1
ATOM 2096 C C . ARG A 1 271 ? -10.180 19.974 -4.202 1.00 51.16 271 ARG A C 1
ATOM 2098 O O . ARG A 1 271 ? -9.951 20.391 -5.332 1.00 51.16 271 ARG A O 1
ATOM 2105 N N . ALA A 1 272 ? -9.321 19.214 -3.527 1.00 57.81 272 ALA A N 1
ATOM 2106 C CA . ALA A 1 272 ? -8.180 18.583 -4.166 1.00 57.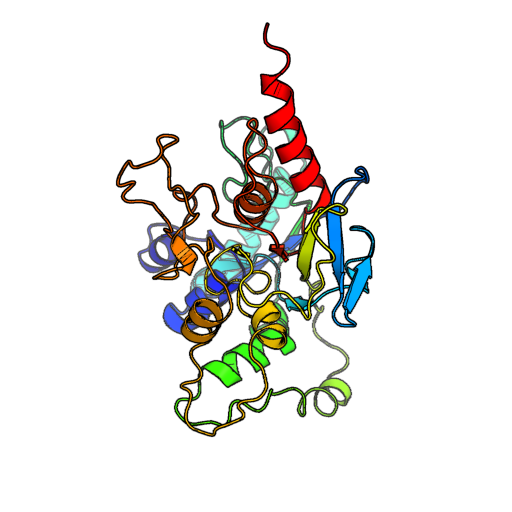81 272 ALA A CA 1
ATOM 2107 C C . ALA A 1 272 ? -8.736 17.615 -5.217 1.00 57.81 272 ALA A C 1
ATOM 2109 O O . ALA A 1 272 ? -9.419 16.646 -4.881 1.00 57.81 272 ALA A O 1
ATOM 2110 N N . SER A 1 273 ? -8.482 17.894 -6.495 1.00 68.06 273 SER A N 1
ATOM 2111 C CA . SER A 1 273 ? -8.880 17.036 -7.622 1.00 68.06 273 SER A CA 1
ATOM 2112 C C . SER A 1 273 ? -8.254 15.634 -7.545 1.00 68.06 273 SER A C 1
ATOM 2114 O O . SER A 1 273 ? -8.660 14.728 -8.267 1.00 68.06 273 SER A O 1
ATOM 2116 N N . SER A 1 274 ? -7.288 15.456 -6.643 1.00 81.69 274 SER A N 1
ATOM 2117 C CA . SER A 1 274 ? -6.563 14.231 -6.326 1.00 81.69 274 SER A CA 1
ATOM 2118 C C . SER A 1 274 ? -7.018 13.532 -5.038 1.00 81.69 274 SER A C 1
ATOM 2120 O O . SER A 1 274 ? -6.462 12.486 -4.698 1.00 81.69 274 SER A O 1
ATOM 2122 N N . ARG A 1 275 ? -8.014 14.062 -4.308 1.00 89.38 275 ARG A N 1
ATOM 2123 C CA . ARG A 1 275 ? -8.493 13.443 -3.062 1.00 89.38 275 ARG A CA 1
ATOM 2124 C C . ARG A 1 275 ? -9.004 12.031 -3.327 1.00 89.38 275 ARG A C 1
ATOM 2126 O O . ARG A 1 275 ? -9.864 11.829 -4.177 1.00 89.38 275 ARG A O 1
ATOM 2133 N N . CYS A 1 276 ? -8.504 11.072 -2.555 1.00 92.06 276 CYS A N 1
ATOM 2134 C CA . CYS A 1 276 ? -8.801 9.650 -2.703 1.00 92.06 276 CYS A CA 1
ATOM 2135 C C . CYS A 1 276 ? -8.376 9.052 -4.058 1.00 92.06 276 CYS A C 1
ATOM 2137 O O . CYS A 1 276 ? -8.800 7.953 -4.403 1.00 92.06 276 CYS A O 1
ATOM 2139 N N . ALA A 1 277 ? -7.525 9.725 -4.842 1.00 90.62 277 ALA A N 1
ATOM 2140 C CA . ALA A 1 277 ? -7.034 9.169 -6.098 1.00 90.62 277 ALA A CA 1
ATOM 2141 C C . ALA A 1 277 ? -6.182 7.915 -5.843 1.00 90.62 277 ALA A C 1
ATOM 2143 O O . ALA A 1 277 ? -5.292 7.930 -4.996 1.00 90.62 277 ALA A O 1
ATOM 2144 N N . ALA A 1 278 ? -6.377 6.853 -6.632 1.00 85.50 278 ALA A N 1
ATOM 2145 C CA . ALA A 1 278 ? -5.523 5.656 -6.627 1.00 85.50 278 ALA A CA 1
ATOM 2146 C C . ALA A 1 278 ? -4.140 5.936 -7.261 1.00 85.50 278 ALA A C 1
ATOM 2148 O O . ALA A 1 278 ? -3.777 5.394 -8.309 1.00 85.50 278 ALA A O 1
ATOM 2149 N N . SER A 1 279 ? -3.396 6.877 -6.682 1.00 81.88 279 SER A N 1
ATOM 2150 C CA . SER A 1 279 ? -2.068 7.305 -7.112 1.00 81.88 279 SER A CA 1
ATOM 2151 C C . SER A 1 279 ? -1.375 8.116 -6.019 1.00 81.88 279 SER A C 1
ATOM 2153 O O . SER A 1 279 ? -2.026 8.631 -5.119 1.00 81.88 279 SER A O 1
ATOM 2155 N N . HIS A 1 280 ? -0.073 8.348 -6.179 1.00 80.81 280 HIS A N 1
ATOM 2156 C CA . HIS A 1 280 ? 0.725 9.179 -5.272 1.00 80.81 280 HIS A CA 1
ATOM 2157 C C . HIS A 1 280 ? 0.310 10.660 -5.180 1.00 80.81 280 HIS A C 1
ATOM 2159 O O . HIS A 1 280 ? 0.850 11.369 -4.339 1.00 80.81 280 HIS A O 1
ATOM 2165 N N . ASN A 1 281 ? -0.638 11.129 -5.999 1.00 82.19 281 ASN A N 1
ATOM 2166 C CA . ASN A 1 281 ? -1.237 12.454 -5.815 1.00 82.19 281 ASN A CA 1
ATOM 2167 C C . ASN A 1 281 ? -2.132 12.506 -4.561 1.00 82.19 281 ASN A C 1
ATOM 2169 O O . ASN A 1 281 ? -2.447 13.583 -4.078 1.00 82.19 281 ASN A O 1
ATOM 2173 N N . GLU A 1 282 ? -2.535 11.353 -4.021 1.00 88.12 282 GLU A N 1
ATOM 2174 C CA . GLU A 1 282 ? -3.120 11.244 -2.688 1.00 88.12 282 GLU A CA 1
ATOM 2175 C C . GLU A 1 282 ? -2.009 10.951 -1.674 1.00 88.12 282 GLU A C 1
ATOM 2177 O O . GLU A 1 282 ? -1.312 9.938 -1.764 1.00 88.12 282 GLU A O 1
ATOM 2182 N N . ARG A 1 283 ? -1.850 11.814 -0.668 1.00 86.62 283 ARG A N 1
ATOM 2183 C CA . ARG A 1 283 ? -0.798 11.651 0.346 1.00 86.62 283 ARG A CA 1
ATOM 2184 C C . ARG A 1 283 ? -0.994 10.433 1.240 1.00 86.62 283 ARG A C 1
ATOM 2186 O O . ARG A 1 283 ? -0.011 9.947 1.798 1.00 86.62 283 ARG A O 1
ATOM 2193 N N . TYR A 1 284 ? -2.218 9.927 1.364 1.00 90.38 284 TYR A N 1
ATOM 2194 C CA . TYR A 1 284 ? -2.511 8.671 2.054 1.00 90.38 284 TYR A CA 1
ATOM 2195 C C . TYR A 1 284 ? -2.487 7.430 1.141 1.00 90.38 284 TYR A C 1
ATOM 2197 O O . TYR A 1 284 ? -2.891 6.352 1.562 1.00 90.38 284 TYR A O 1
ATOM 2205 N N . TYR A 1 285 ? -1.930 7.536 -0.072 1.00 89.44 285 TYR A N 1
ATOM 2206 C CA . TYR A 1 285 ? -1.716 6.403 -0.978 1.00 89.44 285 TYR A CA 1
ATOM 2207 C C . TYR A 1 285 ? -0.540 5.493 -0.584 1.00 89.44 285 TYR A C 1
ATOM 2209 O O . TYR A 1 285 ? 0.563 5.949 -0.272 1.00 89.44 285 TYR A O 1
ATOM 2217 N N . GLY A 1 286 ? -0.761 4.179 -0.691 1.00 86.50 286 GLY A N 1
ATOM 2218 C CA . GLY A 1 286 ? 0.224 3.123 -0.440 1.00 86.50 286 GLY A CA 1
ATOM 2219 C C . GLY A 1 286 ? 0.442 2.820 1.047 1.00 86.50 286 GLY A C 1
ATOM 2220 O O . GLY A 1 286 ? -0.164 3.441 1.915 1.00 86.50 286 GLY A O 1
ATOM 2221 N N . ASN A 1 287 ? 1.339 1.873 1.355 1.00 85.19 287 ASN A N 1
ATOM 2222 C CA . ASN A 1 287 ? 1.605 1.440 2.740 1.00 85.19 287 ASN A CA 1
ATOM 2223 C C . ASN A 1 287 ? 2.050 2.607 3.642 1.00 85.19 287 ASN A C 1
ATOM 2225 O O . ASN A 1 287 ? 1.584 2.731 4.771 1.00 85.19 287 ASN A O 1
ATOM 2229 N N . MET A 1 288 ? 2.900 3.500 3.120 1.00 82.62 288 MET A N 1
ATOM 2230 C CA . MET A 1 288 ? 3.333 4.703 3.841 1.00 82.62 288 MET A CA 1
ATOM 2231 C C . MET A 1 288 ? 2.175 5.677 4.079 1.00 82.62 288 MET A C 1
ATOM 2233 O O . MET A 1 288 ? 2.050 6.247 5.156 1.00 82.62 288 MET A O 1
ATOM 2237 N N . GLY A 1 289 ? 1.318 5.867 3.077 1.00 87.06 289 GLY A N 1
ATOM 2238 C CA . GLY A 1 289 ? 0.169 6.753 3.190 1.00 87.06 289 GLY A CA 1
ATOM 2239 C C . GLY A 1 289 ? -0.864 6.253 4.202 1.00 87.06 289 GLY A C 1
ATOM 2240 O O . GLY A 1 289 ? -1.341 7.034 5.025 1.00 87.06 289 GLY A O 1
ATOM 2241 N N . ALA A 1 290 ? -1.140 4.947 4.207 1.00 92.25 290 ALA A N 1
ATOM 2242 C CA . ALA A 1 290 ? -1.992 4.302 5.203 1.00 92.25 290 ALA A CA 1
ATOM 2243 C C . ALA A 1 290 ? -1.422 4.442 6.622 1.00 92.25 290 ALA A C 1
ATOM 2245 O O . ALA A 1 290 ? -2.158 4.766 7.555 1.00 92.25 290 ALA A O 1
ATOM 2246 N N . LEU A 1 291 ? -0.107 4.260 6.780 1.00 89.06 291 LEU A N 1
ATOM 2247 C CA . LEU A 1 291 ? 0.562 4.479 8.057 1.00 89.06 291 LEU A CA 1
ATOM 2248 C C . LEU A 1 291 ? 0.458 5.942 8.503 1.00 89.06 291 LEU A C 1
ATOM 2250 O O . LEU A 1 291 ? 0.049 6.200 9.630 1.00 89.06 291 LEU A O 1
ATOM 2254 N N . ARG A 1 292 ? 0.739 6.903 7.616 1.00 87.25 292 ARG A N 1
ATOM 2255 C CA . ARG A 1 292 ? 0.602 8.340 7.897 1.00 87.25 292 ARG A CA 1
ATOM 2256 C C . ARG A 1 292 ? -0.817 8.717 8.324 1.00 87.25 292 ARG A C 1
ATOM 2258 O O . ARG A 1 292 ? -0.998 9.518 9.235 1.00 87.25 292 ARG A O 1
ATOM 2265 N N . CYS A 1 293 ? -1.828 8.116 7.703 1.00 91.81 293 CYS A N 1
ATOM 2266 C CA . CYS A 1 293 ? -3.232 8.287 8.074 1.00 91.81 293 CYS A CA 1
ATOM 2267 C C . CYS A 1 293 ? -3.525 7.823 9.519 1.00 91.81 293 CYS A C 1
ATOM 2269 O O . CYS A 1 293 ? -4.245 8.508 10.253 1.00 91.81 293 CYS A O 1
ATOM 2271 N N . LEU A 1 294 ? -2.942 6.697 9.953 1.00 90.94 294 LEU A N 1
ATOM 2272 C CA . LEU A 1 294 ? -3.076 6.180 11.324 1.00 90.94 294 LEU A CA 1
ATOM 2273 C C . LEU A 1 294 ? -2.302 7.033 12.333 1.00 90.94 294 LEU A C 1
ATOM 2275 O O . LEU A 1 294 ? -2.837 7.410 13.382 1.00 90.94 294 LEU A O 1
ATOM 2279 N N . VAL A 1 295 ? -1.049 7.340 11.997 1.00 85.69 295 VAL A N 1
ATOM 2280 C CA . VAL A 1 295 ? -0.137 8.169 12.787 1.00 85.69 295 VAL A CA 1
ATOM 2281 C C . VAL A 1 295 ? -0.790 9.523 13.082 1.00 85.69 295 VAL A C 1
ATOM 2283 O O . VAL A 1 295 ? -0.916 9.894 14.253 1.00 85.69 295 VAL A O 1
ATOM 2286 N N . GLY A 1 296 ? -1.321 10.180 12.047 1.00 78.75 296 GLY A N 1
ATOM 2287 C CA . GLY A 1 296 ? -1.990 11.471 12.147 1.00 78.75 296 GLY A CA 1
ATOM 2288 C C . GLY A 1 296 ? -1.093 12.641 11.751 1.00 78.75 296 GLY A C 1
ATOM 2289 O O . GLY A 1 296 ? -0.166 12.493 10.958 1.00 78.75 296 GLY A O 1
ATOM 2290 N N . ASN A 1 297 ? -1.400 13.824 12.278 1.00 70.69 297 ASN A N 1
ATOM 2291 C CA . ASN A 1 297 ? -0.610 15.042 12.085 1.00 70.69 297 ASN A CA 1
ATOM 2292 C C . ASN A 1 297 ? 0.099 15.478 13.391 1.00 70.69 297 ASN A C 1
ATOM 2294 O O . ASN A 1 297 ? -0.238 14.962 14.461 1.00 70.69 297 ASN A O 1
ATOM 2298 N N . PRO A 1 298 ? 1.034 16.450 13.337 1.00 58.69 298 PRO A N 1
ATOM 2299 C CA . PRO A 1 298 ? 1.734 16.961 14.524 1.00 58.69 298 PRO A CA 1
ATOM 2300 C C . PRO A 1 298 ? 0.810 17.548 15.600 1.00 58.69 298 PRO A C 1
ATOM 2302 O O . PRO A 1 298 ? 1.156 17.568 16.771 1.00 58.69 298 PRO A O 1
ATOM 2305 N N . SER A 1 299 ? -0.406 17.967 15.237 1.00 62.22 299 SER A N 1
ATOM 2306 C CA . SER A 1 299 ? -1.426 18.429 16.190 1.00 62.22 299 SER A CA 1
ATOM 2307 C C . SER A 1 299 ? -2.047 17.295 17.026 1.00 62.22 299 SER A C 1
ATOM 2309 O O . SER A 1 299 ? -3.021 17.524 17.740 1.00 62.22 299 SER A O 1
ATOM 2311 N N . GLY A 1 300 ? -1.559 16.056 16.891 1.00 55.53 300 GLY A N 1
ATOM 2312 C CA . GLY A 1 300 ? -2.067 14.877 17.596 1.00 55.53 300 GLY A CA 1
ATOM 2313 C C . GLY A 1 300 ? -3.379 14.324 17.029 1.00 55.53 300 GLY A C 1
ATOM 2314 O O . GLY A 1 300 ? -3.958 13.389 17.589 1.00 55.53 300 GLY A O 1
ATOM 2315 N N . ARG A 1 301 ? -3.875 14.861 15.905 1.00 68.62 301 ARG A N 1
ATOM 2316 C CA . ARG A 1 301 ? -5.115 14.387 15.286 1.00 68.62 301 ARG A CA 1
ATOM 2317 C C . ARG A 1 301 ? -4.832 13.131 14.472 1.00 68.62 301 ARG A C 1
ATOM 2319 O O . ARG A 1 301 ? -4.236 13.192 13.401 1.00 68.62 301 ARG A O 1
ATOM 2326 N N . SER A 1 302 ? -5.312 11.993 14.964 1.00 69.44 302 SER A N 1
ATOM 2327 C CA . SER A 1 302 ? -5.336 10.738 14.209 1.00 69.44 302 SER A CA 1
ATOM 2328 C C . SER A 1 302 ? -6.594 10.641 13.337 1.00 69.44 302 SER A C 1
ATOM 2330 O O . SER A 1 302 ? -7.709 10.955 13.785 1.00 69.44 302 SER A O 1
ATOM 2332 N N . PHE A 1 303 ? -6.41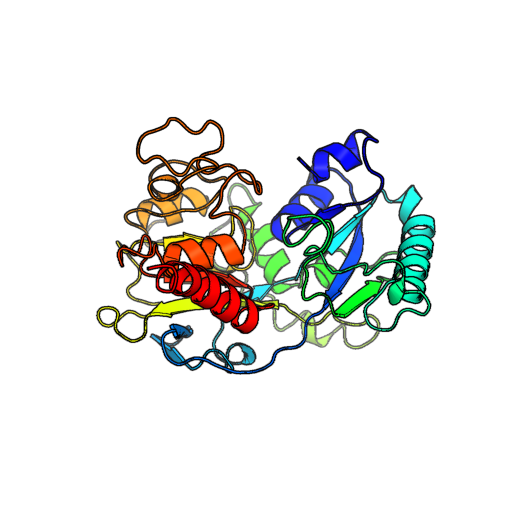6 10.206 12.088 1.00 85.06 303 PHE A N 1
ATOM 2333 C CA . PHE A 1 303 ? -7.482 10.114 11.087 1.00 85.06 303 PHE A CA 1
ATOM 2334 C C . PHE A 1 303 ? -8.044 8.694 10.930 1.00 85.06 303 PHE A C 1
ATOM 2336 O O . PHE A 1 303 ? -9.142 8.543 10.392 1.00 85.06 303 PHE A O 1
ATOM 2343 N N . GLY A 1 304 ? -7.362 7.687 11.482 1.00 91.06 304 GLY A N 1
ATOM 2344 C CA . GLY A 1 304 ? -7.803 6.294 11.530 1.00 91.06 304 GLY A CA 1
ATOM 2345 C C . GLY A 1 304 ? -7.502 5.635 12.871 1.00 91.06 304 GLY A C 1
ATOM 2346 O O . GLY A 1 304 ? -6.570 6.021 13.559 1.00 91.06 304 GLY A O 1
ATOM 2347 N N . ASP A 1 305 ? -8.292 4.635 13.244 1.00 92.12 305 ASP A N 1
ATOM 2348 C CA . ASP A 1 305 ? -8.055 3.826 14.444 1.00 92.12 305 ASP A CA 1
ATOM 2349 C C . ASP A 1 305 ? -7.235 2.562 14.115 1.00 92.12 305 ASP A C 1
ATOM 2351 O O . ASP A 1 305 ? -6.566 2.013 14.986 1.00 92.12 305 ASP A O 1
ATOM 2355 N N . VAL A 1 306 ? -7.270 2.123 12.852 1.00 94.81 306 VAL A N 1
ATOM 2356 C CA . VAL A 1 306 ? -6.537 0.965 12.323 1.00 94.81 306 VAL A CA 1
ATOM 2357 C C . VAL A 1 306 ? -5.964 1.279 10.938 1.00 94.81 306 VAL A C 1
ATOM 2359 O O . VAL A 1 306 ? -6.628 1.935 10.130 1.00 94.81 306 VAL A O 1
ATOM 2362 N N . ALA A 1 307 ? -4.754 0.796 10.646 1.00 95.38 307 ALA A N 1
ATOM 2363 C CA . ALA A 1 307 ? -4.190 0.784 9.295 1.00 95.38 307 ALA A CA 1
ATOM 2364 C C . ALA A 1 307 ? -4.030 -0.638 8.760 1.00 95.38 307 ALA A C 1
ATOM 2366 O O . ALA A 1 307 ? -3.493 -1.501 9.447 1.00 95.38 307 ALA A O 1
ATOM 2367 N N . PHE A 1 308 ? -4.430 -0.851 7.509 1.00 95.06 308 PHE A N 1
ATOM 2368 C CA . PHE A 1 308 ? -4.229 -2.090 6.767 1.00 95.06 308 PHE A CA 1
ATOM 2369 C C . PHE A 1 308 ? -3.193 -1.873 5.673 1.00 95.06 308 PHE A C 1
ATOM 2371 O O . PHE A 1 308 ? -3.390 -1.053 4.770 1.00 95.06 308 PHE A O 1
ATOM 2378 N N . LEU A 1 309 ? -2.084 -2.598 5.771 1.00 90.88 309 LEU A N 1
ATOM 2379 C CA . LEU A 1 309 ? -0.930 -2.442 4.896 1.00 90.88 309 LEU A CA 1
ATOM 2380 C C . LEU A 1 309 ? -0.120 -3.738 4.823 1.00 90.88 309 LEU A C 1
ATOM 2382 O O . LEU A 1 309 ? -0.390 -4.720 5.512 1.00 90.88 309 LEU A O 1
ATOM 2386 N N . GLU A 1 310 ? 0.881 -3.755 3.959 1.00 87.19 310 GLU A N 1
ATOM 2387 C CA . GLU A 1 310 ? 1.848 -4.847 3.882 1.00 87.19 310 GLU A CA 1
ATOM 2388 C C . GLU A 1 310 ? 3.024 -4.603 4.839 1.00 87.19 310 GLU A C 1
ATOM 2390 O O . GLU A 1 310 ? 3.540 -3.490 4.918 1.00 87.19 310 GLU A O 1
ATOM 2395 N N . HIS A 1 311 ? 3.499 -5.650 5.521 1.00 84.31 311 HIS A N 1
ATOM 2396 C CA . HIS A 1 311 ? 4.585 -5.554 6.511 1.00 84.31 311 HIS A CA 1
ATOM 2397 C C . HIS A 1 311 ? 5.939 -5.094 5.927 1.00 84.31 311 HIS A C 1
ATOM 2399 O O . HIS A 1 311 ? 6.849 -4.728 6.675 1.00 84.31 311 HIS A O 1
ATOM 2405 N N . SER A 1 312 ? 6.112 -5.135 4.601 1.00 75.94 312 SER A N 1
ATOM 2406 C CA . SER A 1 312 ? 7.348 -4.714 3.940 1.00 75.94 312 SER A CA 1
ATOM 2407 C C . SER A 1 312 ? 7.672 -3.265 4.306 1.00 75.94 312 SER A C 1
ATOM 2409 O O . SER A 1 312 ? 6.855 -2.369 4.082 1.00 75.94 312 SER A O 1
ATOM 2411 N N . ASN A 1 313 ? 8.870 -3.048 4.851 1.00 66.81 313 ASN A N 1
ATOM 2412 C CA . ASN A 1 313 ? 9.374 -1.747 5.310 1.00 66.81 313 ASN A CA 1
ATOM 2413 C C . ASN A 1 313 ? 8.580 -1.114 6.452 1.00 66.81 313 ASN A C 1
ATOM 2415 O O . ASN A 1 313 ? 8.746 0.071 6.711 1.00 66.81 313 ASN A O 1
ATOM 2419 N N . LEU A 1 314 ? 7.746 -1.878 7.163 1.00 71.56 314 LEU A N 1
ATOM 2420 C CA . LEU A 1 314 ? 6.892 -1.346 8.221 1.00 71.56 314 LEU A CA 1
ATOM 2421 C C . LEU A 1 314 ? 7.667 -0.550 9.277 1.00 71.56 314 LEU A C 1
ATOM 2423 O O . LEU A 1 314 ? 7.304 0.584 9.572 1.00 71.56 314 LEU A O 1
ATOM 2427 N N . LEU A 1 315 ? 8.768 -1.108 9.784 1.00 67.38 315 LEU A N 1
ATOM 2428 C CA . LEU A 1 315 ? 9.601 -0.456 10.798 1.00 67.38 315 LEU A CA 1
ATOM 2429 C C . LEU A 1 315 ? 10.272 0.820 10.269 1.00 67.38 315 LEU A C 1
ATOM 2431 O O . LEU A 1 315 ? 10.181 1.874 10.892 1.00 67.38 315 LEU A O 1
ATOM 2435 N N . GLN A 1 316 ? 10.863 0.762 9.072 1.00 66.19 316 GLN A N 1
ATOM 2436 C CA . GLN A 1 316 ? 11.470 1.932 8.426 1.00 66.19 316 GLN A CA 1
ATOM 2437 C C . GLN A 1 316 ? 10.434 3.024 8.125 1.00 66.19 316 GLN A C 1
ATOM 2439 O O . GLN A 1 316 ? 10.719 4.213 8.273 1.00 66.19 316 GLN A O 1
ATOM 2444 N N . ASN A 1 317 ? 9.219 2.630 7.738 1.00 66.44 317 ASN A N 1
ATOM 2445 C CA . ASN A 1 317 ? 8.115 3.544 7.475 1.00 66.44 317 ASN A CA 1
ATOM 2446 C C . ASN A 1 317 ? 7.681 4.258 8.759 1.00 66.44 317 ASN A C 1
ATOM 2448 O O . ASN A 1 317 ? 7.548 5.479 8.752 1.00 66.44 317 ASN A O 1
ATOM 2452 N N . ILE A 1 318 ? 7.539 3.525 9.869 1.00 67.81 318 ILE A N 1
ATOM 2453 C CA . ILE A 1 318 ? 7.231 4.107 11.185 1.00 67.81 318 ILE A CA 1
ATOM 2454 C C . ILE A 1 318 ? 8.319 5.094 11.586 1.00 67.81 318 ILE A C 1
ATOM 2456 O O . ILE A 1 318 ? 8.017 6.251 11.871 1.00 67.81 318 ILE A O 1
ATOM 2460 N N . GLN A 1 319 ? 9.585 4.691 11.506 1.00 64.81 319 GLN A N 1
ATOM 2461 C CA . GLN A 1 319 ? 10.702 5.558 11.860 1.00 64.81 319 GLN A CA 1
ATOM 2462 C C . GLN A 1 319 ? 10.782 6.810 10.966 1.00 64.81 319 GLN A C 1
ATOM 2464 O O . GLN A 1 319 ? 11.137 7.889 11.442 1.00 64.81 319 GLN A O 1
ATOM 2469 N N . SER A 1 320 ? 10.469 6.695 9.668 1.00 66.81 320 SER A N 1
ATOM 2470 C CA . SER A 1 320 ? 10.429 7.839 8.748 1.00 66.81 320 SER A CA 1
ATOM 2471 C C . SER A 1 320 ? 9.296 8.804 9.084 1.00 66.81 320 SER A C 1
ATOM 2473 O O . SER A 1 320 ? 9.507 10.012 8.985 1.00 66.81 320 SER A O 1
ATOM 2475 N N . GLU A 1 321 ? 8.102 8.306 9.402 1.00 68.94 321 GLU A N 1
ATOM 2476 C CA . GLU A 1 321 ? 6.956 9.166 9.711 1.00 68.94 321 GLU A CA 1
ATOM 2477 C C . GLU A 1 321 ? 7.137 9.826 11.083 1.00 68.94 321 GLU A C 1
ATOM 2479 O O . GLU A 1 321 ? 6.962 11.037 11.198 1.00 68.94 321 GLU A O 1
ATOM 2484 N N . MET A 1 322 ? 7.619 9.086 12.087 1.00 65.56 322 MET A N 1
ATOM 2485 C CA . MET A 1 322 ? 7.975 9.646 13.395 1.00 65.56 322 MET A CA 1
ATOM 2486 C C . MET A 1 322 ? 9.025 10.751 13.259 1.00 65.56 322 MET A C 1
ATOM 2488 O O . MET A 1 322 ? 8.804 11.861 13.735 1.00 65.56 322 MET A O 1
ATOM 2492 N N . ARG A 1 323 ? 10.124 10.517 12.523 1.00 62.81 323 ARG A N 1
ATOM 2493 C CA . ARG A 1 323 ? 11.114 11.575 12.248 1.00 62.81 323 ARG A CA 1
ATOM 2494 C C . ARG A 1 323 ? 10.486 12.800 11.590 1.00 62.81 323 ARG A C 1
ATOM 2496 O O . ARG A 1 323 ? 10.780 13.911 12.006 1.00 62.81 323 ARG A O 1
ATOM 2503 N N . SER A 1 324 ? 9.601 12.612 10.609 1.00 60.03 324 SER A N 1
ATOM 2504 C CA . SER A 1 324 ? 8.943 13.743 9.946 1.00 60.03 324 SER A CA 1
ATOM 2505 C C . SER A 1 324 ? 8.019 14.543 10.865 1.00 60.03 324 SER A C 1
ATOM 2507 O O . SER A 1 324 ? 7.915 15.747 10.678 1.00 60.03 324 SER A O 1
ATOM 2509 N N . LEU A 1 325 ? 7.396 13.915 11.867 1.00 57.75 325 LEU A N 1
ATOM 2510 C CA . LEU A 1 325 ? 6.594 14.613 12.872 1.00 57.75 325 LEU A CA 1
ATOM 2511 C C . LEU A 1 325 ? 7.472 15.397 13.858 1.00 57.75 325 LEU A C 1
ATOM 2513 O O . LEU A 1 325 ? 7.206 16.569 14.104 1.00 57.75 325 LEU A O 1
ATOM 2517 N N . PHE A 1 326 ? 8.544 14.780 14.367 1.00 52.69 326 PHE A N 1
ATOM 2518 C CA . PHE A 1 326 ? 9.435 15.389 15.366 1.00 52.69 326 PHE A CA 1
ATOM 2519 C C . PHE A 1 326 ? 10.434 16.404 14.782 1.00 52.69 326 PHE A C 1
ATOM 2521 O O . PHE A 1 326 ? 10.967 17.240 15.509 1.00 52.69 326 PHE A O 1
ATOM 2528 N N . SER A 1 327 ? 10.690 16.397 13.467 1.00 46.31 327 SER A N 1
ATOM 2529 C CA . SER A 1 327 ? 11.504 17.437 12.815 1.00 46.31 327 SER A CA 1
ATOM 2530 C C . SER A 1 327 ? 10.851 18.826 12.831 1.00 46.31 327 SER A C 1
ATOM 2532 O O . SER A 1 327 ? 11.568 19.811 12.679 1.00 46.31 327 SER A O 1
ATOM 2534 N N . PHE A 1 328 ? 9.534 18.930 13.050 1.00 39.16 328 PHE A N 1
ATOM 2535 C CA . PHE A 1 328 ? 8.841 20.218 13.187 1.00 39.16 328 PHE A CA 1
ATOM 2536 C C . PHE A 1 328 ? 8.864 20.791 14.613 1.00 39.16 328 PHE A C 1
ATOM 2538 O O . PHE A 1 328 ? 8.612 21.980 14.772 1.00 39.16 328 PHE A O 1
ATOM 2545 N N . GLU A 1 329 ? 9.201 20.001 15.639 1.00 37.47 329 GLU A N 1
ATOM 2546 C CA . GLU A 1 329 ? 9.281 20.488 17.030 1.00 37.47 329 GLU A CA 1
ATOM 2547 C C . GLU A 1 329 ? 10.626 21.159 17.369 1.00 37.47 329 GLU A C 1
ATOM 2549 O O . GLU A 1 329 ? 10.711 21.874 18.360 1.00 37.47 329 GLU A O 1
ATOM 2554 N N . ASN A 1 330 ? 11.665 20.992 16.540 1.00 30.25 330 ASN A N 1
ATOM 2555 C CA . ASN A 1 330 ? 13.014 21.530 16.790 1.00 30.25 330 ASN A CA 1
ATOM 2556 C C . ASN A 1 330 ? 13.357 22.798 15.983 1.00 30.25 330 ASN A C 1
ATOM 2558 O O . ASN A 1 330 ? 14.530 23.130 15.819 1.00 30.25 330 ASN A O 1
ATOM 2562 N N . VAL A 1 331 ? 12.353 23.507 15.461 1.00 34.09 331 VAL A N 1
ATOM 2563 C CA . VAL A 1 331 ? 12.538 24.825 14.834 1.00 34.09 331 VAL A CA 1
ATOM 2564 C C . VAL A 1 331 ? 11.809 25.876 15.666 1.00 34.09 331 VAL A C 1
ATOM 2566 O O . VAL A 1 331 ? 10.812 26.431 15.217 1.00 34.09 331 VAL A O 1
ATOM 2569 N N . HIS A 1 332 ? 12.298 26.139 16.879 1.00 32.50 332 HIS A N 1
ATOM 2570 C CA . HIS A 1 332 ? 12.023 27.369 17.626 1.00 32.50 332 HIS A CA 1
ATOM 2571 C C . HIS A 1 332 ? 13.236 27.792 18.446 1.00 32.50 332 HIS A C 1
ATOM 2573 O O . HIS A 1 332 ? 13.785 26.935 19.174 1.00 32.50 332 HIS A O 1
#

Radius of gyration: 19.88 Å; chains: 1; bounding box: 59×60×50 Å

Organism: NCBI:txid1758121